Protein AF-A0A1R1S611-F1 (afdb_monomer)

Secondary structure (DSSP, 8-state):
--HHHHHHHHHHHHHHHHHHHHHHHHHHHHHHHHHHHHHHHHHHHHHHHHHHHHHHHHHSS-TT-HHHHHHHHHHH----EEE-SSSS--EEEEHHHHTTPPP-PPPSSPPPP---PPPP-PPTT--HHHHHHHHHHHHHHHHHHHHHHHHHHHTTEEEEEEE-TTS-EEEEEEEETTS-S--GGGSS-PPP--

Solvent-accessible surface area (backbone atoms only — not comparable to full-atom values): 11352 Å² total; per-residue (Å²): 135,63,70,66,60,56,53,51,51,52,50,51,51,50,53,51,50,53,51,50,52,51,52,50,51,52,52,52,50,52,52,47,53,53,50,51,51,59,49,50,55,50,52,46,51,51,49,52,47,49,51,52,25,51,46,33,55,45,28,44,43,75,78,82,47,54,66,59,44,42,50,50,22,67,76,65,70,47,85,46,74,42,55,43,88,71,79,92,46,53,75,77,38,41,29,37,58,76,68,77,40,82,69,73,83,80,72,94,67,79,86,80,87,73,71,46,74,68,69,82,50,76,71,85,88,59,54,69,71,55,48,50,53,51,51,54,50,51,54,52,48,42,56,46,33,26,54,33,27,32,44,34,44,77,69,46,26,42,56,44,73,49,61,51,96,38,45,47,61,38,70,42,77,44,63,52,74,89,60,89,87,68,75,54,83,79,46,96,51,65,77,73,89,127

Radius of gyration: 28.29 Å; Cα contacts (8 Å, |Δi|>4): 176; chains: 1; bounding box: 56×44×98 Å

Structure (mmCIF, N/CA/C/O backbone):
data_AF-A0A1R1S611-F1
#
_entry.id   AF-A0A1R1S611-F1
#
loop_
_atom_site.group_PDB
_atom_site.id
_atom_site.type_symbol
_atom_site.label_atom_id
_atom_site.label_alt_id
_atom_site.label_comp_id
_atom_site.label_asym_id
_atom_site.label_entity_id
_atom_site.label_seq_id
_atom_site.pdbx_PDB_ins_code
_atom_site.Cartn_x
_atom_site.Cartn_y
_atom_site.Cartn_z
_atom_site.occupancy
_atom_site.B_iso_or_equiv
_atom_site.auth_seq_id
_atom_site.auth_comp_id
_atom_site.auth_asym_id
_atom_site.auth_atom_id
_atom_site.pdbx_PDB_model_num
ATOM 1 N N . MET A 1 1 ? -6.689 17.322 72.061 1.00 59.59 1 MET A N 1
ATOM 2 C CA . MET A 1 1 ? -7.495 17.029 70.852 1.00 59.59 1 MET A CA 1
ATOM 3 C C . MET A 1 1 ? -8.161 15.673 71.013 1.00 59.59 1 MET A C 1
ATOM 5 O O . MET A 1 1 ? -7.472 14.712 71.330 1.00 59.59 1 MET A O 1
ATOM 9 N N . SER A 1 2 ? -9.488 15.614 70.889 1.00 78.62 2 SER A N 1
ATOM 10 C CA . SER A 1 2 ? -10.290 14.432 71.223 1.00 78.62 2 SER A CA 1
ATOM 11 C C . SER A 1 2 ? -10.061 13.278 70.235 1.00 78.62 2 SER A C 1
ATOM 13 O O . SER A 1 2 ? -9.942 13.485 69.030 1.00 78.62 2 SER A O 1
ATOM 15 N N . PHE A 1 3 ? -10.017 12.045 70.747 1.00 83.38 3 PHE A N 1
ATOM 16 C CA . PHE A 1 3 ? -9.865 10.796 69.979 1.00 83.38 3 PHE A CA 1
ATOM 17 C C . PHE A 1 3 ? -10.805 10.712 68.761 1.00 83.38 3 PHE A C 1
ATOM 19 O O . PHE A 1 3 ? -10.411 10.257 67.690 1.00 83.38 3 PHE A O 1
ATOM 26 N N . ARG A 1 4 ? -12.023 11.251 68.903 1.00 88.88 4 ARG A N 1
ATOM 27 C CA . ARG A 1 4 ? -13.052 11.303 67.856 1.00 88.88 4 ARG A CA 1
ATOM 28 C C . ARG A 1 4 ? -12.604 12.077 66.609 1.00 88.88 4 ARG A C 1
ATOM 30 O O . ARG A 1 4 ? -12.828 11.605 65.502 1.00 88.88 4 ARG A O 1
ATOM 37 N N . LEU A 1 5 ? -11.927 13.218 66.774 1.00 89.25 5 LEU A N 1
ATOM 38 C CA . LEU A 1 5 ? -11.410 14.017 65.651 1.00 89.25 5 LEU A CA 1
ATOM 39 C C . LEU A 1 5 ? -10.313 13.275 64.877 1.00 89.25 5 LEU A C 1
ATOM 41 O O . LEU A 1 5 ? -10.289 13.320 63.651 1.00 89.25 5 LEU A O 1
ATOM 45 N N . ARG A 1 6 ? -9.435 12.550 65.582 1.00 89.06 6 ARG A N 1
ATOM 46 C CA . ARG A 1 6 ? -8.388 11.730 64.950 1.00 89.06 6 ARG A CA 1
ATOM 47 C C . ARG A 1 6 ? -8.984 10.563 64.167 1.00 89.06 6 ARG A C 1
ATOM 49 O O . ARG A 1 6 ? -8.563 10.317 63.043 1.00 89.06 6 ARG A O 1
ATOM 56 N N . ALA A 1 7 ? -9.979 9.886 64.740 1.00 89.94 7 ALA A N 1
ATOM 57 C CA . ALA A 1 7 ? -10.679 8.796 64.067 1.00 89.94 7 ALA A CA 1
ATOM 58 C C . ALA A 1 7 ? -11.383 9.280 62.788 1.00 89.94 7 ALA A C 1
ATOM 60 O O . ALA A 1 7 ? -11.205 8.680 61.732 1.00 89.94 7 ALA A O 1
ATOM 61 N N . LEU A 1 8 ? -12.108 10.404 62.854 1.00 92.38 8 LEU A N 1
ATOM 62 C CA . LEU A 1 8 ? -12.777 10.985 61.685 1.00 92.38 8 LEU A CA 1
ATOM 63 C C . LEU A 1 8 ? -11.789 11.383 60.582 1.00 92.38 8 LEU A C 1
ATOM 65 O O . LEU A 1 8 ? -12.037 11.092 59.415 1.00 92.38 8 LEU A O 1
ATOM 69 N N . ALA A 1 9 ? -10.658 11.996 60.943 1.00 91.88 9 ALA A N 1
ATOM 70 C CA . ALA A 1 9 ? -9.629 12.380 59.979 1.00 91.88 9 ALA A CA 1
ATOM 71 C C . ALA A 1 9 ? -9.018 11.164 59.260 1.00 91.88 9 ALA A C 1
ATOM 73 O O . ALA A 1 9 ? -8.851 11.193 58.043 1.00 91.88 9 ALA A O 1
ATOM 74 N N . LEU A 1 10 ? -8.732 10.082 59.993 1.00 95.00 10 LEU A N 1
ATOM 75 C CA . LEU A 1 10 ? -8.198 8.847 59.413 1.00 95.00 10 LEU A CA 1
ATOM 76 C C . LEU A 1 10 ? -9.197 8.174 58.466 1.00 95.00 10 LEU A C 1
ATOM 78 O O . LEU A 1 10 ? -8.806 7.726 57.391 1.00 95.00 10 LEU A O 1
ATOM 82 N N . VAL A 1 11 ? -10.483 8.142 58.829 1.00 95.38 11 VAL A N 1
ATOM 83 C CA . VAL A 1 11 ? -11.538 7.587 57.966 1.00 95.38 11 VAL A CA 1
ATOM 84 C C . VAL A 1 11 ? -11.687 8.416 56.690 1.00 95.38 11 VAL A C 1
ATOM 86 O O . VAL A 1 11 ? -11.704 7.848 55.603 1.00 95.38 11 VAL A O 1
ATOM 89 N N . MET A 1 12 ? -11.724 9.747 56.799 1.00 95.44 12 MET A N 1
ATOM 90 C CA . MET A 1 12 ? -11.737 10.651 55.640 1.00 95.44 12 MET A CA 1
ATOM 91 C C . MET A 1 12 ? -10.554 10.383 54.706 1.00 95.44 12 MET A C 1
ATOM 93 O O . MET A 1 12 ? -10.736 10.223 53.500 1.00 95.44 12 MET A O 1
ATOM 97 N N . LEU A 1 13 ? -9.345 10.289 55.265 1.00 96.06 13 LEU A N 1
ATOM 98 C CA . LEU A 1 13 ? -8.131 10.049 54.491 1.00 96.06 13 LEU A CA 1
ATOM 99 C C . LEU A 1 13 ? -8.178 8.696 53.769 1.00 96.06 13 LEU A C 1
ATOM 101 O O . LEU A 1 13 ? -7.821 8.614 52.596 1.00 96.06 13 LEU A O 1
ATOM 105 N N . LEU A 1 14 ? -8.681 7.655 54.438 1.00 96.31 14 LEU A N 1
ATOM 106 C CA . LEU A 1 14 ? -8.861 6.332 53.846 1.00 96.31 14 LEU A CA 1
ATOM 107 C C . LEU A 1 14 ? -9.890 6.347 52.707 1.00 96.31 14 LEU A C 1
ATOM 109 O O . LEU A 1 14 ? -9.631 5.772 51.652 1.00 96.31 14 LEU A O 1
ATOM 113 N N . VAL A 1 15 ? -11.021 7.037 52.880 1.00 97.06 15 VAL A N 1
ATOM 114 C CA . VAL A 1 15 ? -12.059 7.167 51.841 1.00 97.06 15 VAL A CA 1
ATOM 115 C C . VAL A 1 15 ? -11.524 7.912 50.616 1.00 97.06 15 VAL A C 1
ATOM 117 O O . VAL A 1 15 ? -11.720 7.459 49.486 1.00 97.06 15 VAL A O 1
ATOM 120 N N . VAL A 1 16 ? -10.805 9.020 50.815 1.00 95.75 16 VAL A N 1
ATOM 121 C CA . VAL A 1 16 ? -10.198 9.786 49.715 1.00 95.75 16 VAL A CA 1
ATOM 122 C C . VAL A 1 16 ? -9.142 8.952 48.990 1.00 95.75 16 VAL A C 1
ATOM 124 O O . VAL A 1 16 ? -9.156 8.894 47.761 1.00 95.75 16 VAL A O 1
ATOM 127 N N . ALA A 1 17 ? -8.271 8.252 49.725 1.00 93.88 17 ALA A N 1
ATOM 128 C CA . ALA A 1 17 ? -7.252 7.383 49.138 1.00 93.88 17 ALA A CA 1
ATOM 129 C C . ALA A 1 17 ? -7.873 6.237 48.322 1.00 93.88 17 ALA A C 1
ATOM 131 O O . ALA A 1 17 ? -7.453 5.990 47.191 1.00 93.88 17 ALA A O 1
ATOM 132 N N . ALA A 1 18 ? -8.913 5.582 48.850 1.00 93.50 18 ALA A N 1
ATOM 133 C CA . ALA A 1 18 ? -9.632 4.519 48.148 1.00 93.50 18 ALA A CA 1
ATOM 134 C C . ALA A 1 18 ? -10.322 5.030 46.867 1.00 93.50 18 ALA A C 1
ATOM 136 O O . ALA A 1 18 ? -10.255 4.388 45.813 1.00 93.50 18 ALA A O 1
ATOM 137 N N . THR A 1 19 ? -10.934 6.215 46.927 1.00 93.62 19 THR A N 1
ATOM 138 C CA . THR A 1 19 ? -11.600 6.839 45.772 1.00 93.62 19 THR A CA 1
ATOM 139 C C . THR A 1 19 ? -10.586 7.237 44.698 1.00 93.62 19 THR A C 1
ATOM 141 O O . THR A 1 19 ? -10.783 6.936 43.521 1.00 93.62 19 THR A O 1
ATOM 144 N N . ALA A 1 20 ? -9.461 7.843 45.092 1.00 94.50 20 ALA A N 1
ATOM 145 C CA . ALA A 1 20 ? -8.386 8.218 44.176 1.00 94.50 20 ALA A CA 1
ATOM 146 C C . ALA A 1 20 ? -7.757 6.992 43.496 1.00 94.50 20 ALA A C 1
ATOM 148 O O . ALA A 1 20 ? -7.536 7.005 42.284 1.00 94.50 20 ALA A O 1
ATOM 149 N N . ALA A 1 21 ? -7.532 5.909 44.249 1.00 93.06 21 ALA A N 1
ATOM 150 C CA . ALA A 1 21 ? -7.029 4.652 43.703 1.00 93.06 21 ALA A CA 1
ATOM 151 C C . ALA A 1 21 ? -7.983 4.064 42.648 1.00 93.06 21 ALA A C 1
ATOM 153 O O . ALA A 1 21 ? -7.544 3.665 41.569 1.00 93.06 21 ALA A O 1
ATOM 154 N N . THR A 1 22 ? -9.290 4.072 42.924 1.00 92.50 22 THR A N 1
ATOM 155 C CA . THR A 1 22 ? -10.317 3.567 41.998 1.00 92.50 22 THR A CA 1
ATOM 156 C C . THR A 1 22 ? -10.418 4.426 40.736 1.00 92.50 22 THR A C 1
ATOM 158 O O . THR A 1 22 ? -10.451 3.897 39.621 1.00 92.50 22 THR A O 1
ATOM 161 N N . ALA A 1 23 ? -10.404 5.754 40.888 1.00 92.19 23 ALA A N 1
ATOM 162 C CA . ALA A 1 23 ? -10.420 6.685 39.763 1.00 92.19 23 ALA A CA 1
ATOM 163 C C . ALA A 1 23 ? -9.191 6.498 38.857 1.00 92.19 23 ALA A C 1
ATOM 165 O O . ALA A 1 23 ? -9.328 6.397 37.637 1.00 92.19 23 ALA A O 1
ATOM 166 N N . TRP A 1 24 ? -7.996 6.373 39.446 1.00 94.06 24 TRP A N 1
ATOM 167 C CA . TRP A 1 24 ? -6.762 6.136 38.696 1.00 94.06 24 TRP A CA 1
ATOM 168 C C . TRP A 1 24 ? -6.778 4.793 37.961 1.00 94.06 24 TRP A C 1
ATOM 170 O O . TRP A 1 24 ? -6.390 4.727 36.793 1.00 94.06 24 TRP A O 1
ATOM 180 N N . LEU A 1 25 ? -7.262 3.728 38.610 1.00 92.44 25 LEU A N 1
ATOM 181 C CA . LEU A 1 25 ? -7.370 2.409 37.990 1.00 92.44 25 LEU A CA 1
ATOM 182 C C . LEU A 1 25 ? -8.313 2.436 36.779 1.00 92.44 25 LEU A C 1
ATOM 184 O O . LEU A 1 25 ? -7.950 1.938 35.714 1.00 92.44 25 LEU A O 1
ATOM 188 N N . THR A 1 26 ? -9.474 3.075 36.926 1.00 91.69 26 THR A N 1
ATOM 189 C CA . THR A 1 26 ? -10.474 3.216 35.856 1.00 91.69 26 THR A CA 1
ATOM 190 C C . THR A 1 26 ? -9.902 4.001 34.674 1.00 91.69 26 THR A C 1
ATOM 192 O O . THR A 1 26 ? -9.980 3.553 33.530 1.00 91.69 26 THR A O 1
ATOM 195 N N . LEU A 1 27 ? -9.240 5.134 34.938 1.00 88.25 27 LEU A N 1
ATOM 196 C CA . LEU A 1 27 ? -8.612 5.950 33.896 1.00 88.25 27 LEU A CA 1
ATOM 197 C C . LEU A 1 27 ? -7.480 5.200 33.178 1.00 88.25 27 LEU A C 1
ATOM 199 O O . LEU A 1 27 ? -7.339 5.298 31.956 1.00 88.25 27 LEU A O 1
ATOM 203 N N . ARG A 1 28 ? -6.685 4.421 33.922 1.00 86.19 28 ARG A N 1
ATOM 204 C CA . ARG A 1 28 ? -5.607 3.595 33.367 1.00 86.19 28 ARG A CA 1
ATOM 205 C C . ARG A 1 28 ? -6.153 2.481 32.477 1.00 86.19 28 ARG A C 1
ATOM 207 O O . ARG A 1 28 ? -5.571 2.220 31.427 1.00 86.19 28 ARG A O 1
ATOM 214 N N . GLN A 1 29 ? -7.244 1.833 32.879 1.00 82.00 29 GLN A N 1
ATOM 215 C CA . GLN A 1 29 ? -7.909 0.801 32.081 1.00 82.00 29 GLN A CA 1
ATOM 216 C C . GLN A 1 29 ? -8.504 1.385 30.796 1.00 82.00 29 GLN A C 1
ATOM 218 O O . GLN A 1 29 ? -8.191 0.889 29.716 1.00 82.00 29 GLN A O 1
ATOM 223 N N . ALA A 1 30 ? -9.256 2.486 30.893 1.00 76.75 30 ALA A N 1
ATOM 224 C CA . ALA A 1 30 ? -9.828 3.164 29.730 1.00 76.75 30 ALA A CA 1
ATOM 225 C C . ALA A 1 30 ? -8.744 3.625 28.738 1.00 76.75 30 ALA A C 1
ATOM 227 O O . ALA A 1 30 ? -8.853 3.393 27.536 1.00 76.75 30 ALA A O 1
ATOM 228 N N . SER A 1 31 ? -7.648 4.204 29.244 1.00 72.62 31 SER A N 1
ATOM 229 C CA . SER A 1 31 ? -6.505 4.612 28.413 1.00 72.62 31 SER A CA 1
ATOM 230 C C . SER A 1 31 ? -5.834 3.428 27.710 1.00 72.62 31 SER A C 1
ATOM 232 O O . SER A 1 31 ? -5.426 3.551 26.557 1.00 72.62 31 SER A O 1
ATOM 234 N N . ARG A 1 32 ? -5.705 2.274 28.379 1.00 63.62 32 ARG A N 1
ATOM 235 C CA . ARG A 1 32 ? -5.138 1.063 27.764 1.00 63.62 32 ARG A CA 1
ATOM 236 C C . ARG A 1 32 ? -6.011 0.550 26.630 1.00 63.62 32 ARG A C 1
ATOM 238 O O . ARG A 1 32 ? -5.491 0.361 25.541 1.00 63.62 32 ARG A O 1
ATOM 245 N N . GLN A 1 33 ? -7.316 0.427 26.858 1.00 62.19 33 GLN A N 1
ATOM 246 C CA . GLN A 1 33 ? -8.259 -0.007 25.827 1.00 62.19 33 GLN A CA 1
ATOM 247 C C . GLN A 1 33 ? -8.253 0.939 24.621 1.00 62.19 33 GLN A C 1
ATOM 249 O O . GLN A 1 33 ? -8.194 0.486 23.484 1.00 62.19 33 GLN A O 1
ATOM 254 N N . ALA A 1 34 ? -8.233 2.256 24.852 1.00 60.16 34 ALA A N 1
ATOM 255 C CA . ALA A 1 34 ? -8.136 3.235 23.770 1.00 60.16 34 ALA A CA 1
ATOM 256 C C . ALA A 1 34 ? -6.832 3.089 22.961 1.00 60.16 34 ALA A C 1
ATOM 258 O O . ALA A 1 34 ? -6.853 3.135 21.731 1.00 60.16 34 ALA A O 1
ATOM 259 N N . ASN A 1 35 ? -5.701 2.880 23.641 1.00 62.81 35 ASN A N 1
ATOM 260 C CA . ASN A 1 35 ? -4.408 2.681 22.989 1.00 62.81 35 ASN A CA 1
ATOM 261 C C . ASN A 1 35 ? -4.331 1.357 22.219 1.00 62.81 35 ASN A C 1
ATOM 263 O O . ASN A 1 35 ? -3.758 1.326 21.133 1.00 62.81 35 ASN A O 1
ATOM 267 N N . GLU A 1 36 ? -4.902 0.284 22.763 1.00 58.28 36 GLU A N 1
ATOM 268 C CA . GLU A 1 36 ? -4.975 -1.028 22.114 1.00 58.28 36 GLU A CA 1
ATOM 269 C C . GLU A 1 36 ? -5.806 -0.955 20.828 1.00 58.28 36 GLU A C 1
ATOM 271 O O . GLU A 1 36 ? -5.325 -1.381 19.777 1.00 58.28 36 GLU A O 1
ATOM 276 N N . THR A 1 37 ? -6.979 -0.313 20.865 1.00 62.44 37 THR A N 1
ATOM 277 C CA . THR A 1 37 ? -7.804 -0.068 19.669 1.00 62.44 37 THR A CA 1
ATOM 278 C C . THR A 1 37 ? -7.047 0.759 18.628 1.00 62.44 37 THR A C 1
ATOM 280 O O . THR A 1 37 ? -6.963 0.375 17.465 1.00 62.44 37 THR A O 1
ATOM 283 N N . ALA A 1 38 ? -6.398 1.852 19.044 1.00 70.38 38 ALA A N 1
ATOM 284 C CA . ALA A 1 38 ? -5.638 2.703 18.128 1.00 70.38 38 ALA A CA 1
ATOM 285 C C . ALA A 1 38 ? -4.399 2.009 17.526 1.00 70.38 38 ALA A C 1
ATOM 287 O O . ALA A 1 38 ? -3.938 2.394 16.447 1.00 70.38 38 ALA A O 1
ATOM 288 N N . ALA A 1 39 ? -3.814 1.035 18.228 1.00 66.69 39 ALA A N 1
ATOM 289 C CA . ALA A 1 39 ? -2.717 0.221 17.717 1.00 66.69 39 ALA A CA 1
ATOM 290 C C . ALA A 1 39 ? -3.217 -0.834 16.717 1.00 66.69 39 ALA A C 1
ATOM 292 O O . ALA A 1 39 ? -2.584 -1.013 15.675 1.00 66.69 39 ALA A O 1
ATOM 293 N N . ALA A 1 40 ? -4.355 -1.476 16.999 1.00 68.44 40 ALA A N 1
ATOM 294 C CA . ALA A 1 40 ? -5.000 -2.427 16.096 1.00 68.44 40 ALA A CA 1
ATOM 295 C C . ALA A 1 40 ? -5.400 -1.762 14.768 1.00 68.44 40 ALA A C 1
ATOM 297 O O . ALA A 1 40 ? -5.008 -2.240 13.705 1.00 68.44 40 ALA A O 1
ATOM 298 N N . ASP A 1 41 ? -6.037 -0.588 14.826 1.00 82.75 41 ASP A N 1
ATOM 299 C CA . ASP A 1 41 ? -6.422 0.173 13.630 1.00 82.75 41 ASP A CA 1
ATOM 300 C C . ASP A 1 41 ? -5.213 0.496 12.736 1.00 82.75 41 ASP A C 1
ATOM 302 O O . ASP A 1 41 ? -5.271 0.379 11.509 1.00 82.75 41 ASP A O 1
ATOM 306 N N . ARG A 1 42 ? -4.076 0.870 13.342 1.00 84.25 42 ARG A N 1
ATOM 307 C CA . ARG A 1 42 ? -2.826 1.127 12.607 1.00 84.25 42 ARG A CA 1
ATOM 308 C C . ARG A 1 42 ? -2.247 -0.138 11.983 1.00 84.25 42 ARG A C 1
ATOM 310 O O . ARG A 1 42 ? -1.727 -0.072 10.869 1.00 84.25 42 ARG A O 1
ATOM 317 N N . ALA A 1 43 ? -2.302 -1.266 12.688 1.00 87.50 43 ALA A N 1
ATOM 318 C CA . ALA A 1 43 ? -1.827 -2.541 12.164 1.00 87.50 43 ALA A CA 1
ATOM 319 C C . ALA A 1 43 ? -2.626 -2.956 10.919 1.00 87.50 43 ALA A C 1
ATOM 321 O O . ALA A 1 43 ? -2.029 -3.346 9.913 1.00 87.50 43 ALA A O 1
ATOM 322 N N . ASP A 1 44 ? -3.945 -2.773 10.942 1.00 90.69 44 ASP A N 1
ATOM 323 C CA . ASP A 1 44 ? -4.817 -3.056 9.803 1.00 90.69 44 ASP A CA 1
ATOM 324 C C . ASP A 1 44 ? -4.555 -2.122 8.618 1.00 90.69 44 ASP A C 1
ATOM 326 O O . ASP A 1 44 ? -4.437 -2.589 7.485 1.00 90.69 44 ASP A O 1
ATOM 330 N N . ILE A 1 45 ? -4.369 -0.818 8.853 1.00 89.81 45 ILE A N 1
ATOM 331 C CA . ILE A 1 45 ? -4.006 0.132 7.786 1.00 89.81 45 ILE A CA 1
ATOM 332 C C . ILE A 1 45 ? -2.669 -0.260 7.136 1.00 89.81 45 ILE A C 1
ATOM 334 O O . ILE A 1 45 ? -2.547 -0.269 5.906 1.00 89.81 45 ILE A O 1
ATOM 338 N N . ASN A 1 46 ? -1.666 -0.624 7.939 1.00 91.25 46 ASN A N 1
ATOM 339 C CA . ASN A 1 46 ? -0.368 -1.077 7.436 1.00 91.25 46 ASN A CA 1
ATOM 340 C C . ASN A 1 46 ? -0.493 -2.375 6.632 1.00 91.25 46 ASN A C 1
ATOM 342 O O . ASN A 1 46 ? 0.142 -2.516 5.586 1.00 91.25 46 ASN A O 1
ATOM 346 N N . ARG A 1 47 ? -1.345 -3.303 7.076 1.00 93.19 47 ARG A N 1
ATOM 347 C CA . ARG A 1 47 ? -1.641 -4.538 6.345 1.00 93.19 47 ARG A CA 1
ATOM 348 C C . ARG A 1 47 ? -2.301 -4.244 5.000 1.00 93.19 47 ARG A C 1
ATOM 350 O O . ARG A 1 47 ? -1.816 -4.716 3.977 1.00 93.19 47 ARG A O 1
ATOM 357 N N . VAL A 1 48 ? -3.362 -3.436 4.982 1.00 93.81 48 VAL A N 1
ATOM 358 C CA . VAL A 1 48 ? -4.089 -3.068 3.756 1.00 93.81 48 VAL A CA 1
ATOM 359 C C . VAL A 1 48 ? -3.155 -2.388 2.759 1.00 93.81 48 VAL A C 1
ATOM 361 O O . VAL A 1 48 ? -3.091 -2.778 1.597 1.00 93.81 48 VAL A O 1
ATOM 364 N N . THR A 1 49 ? -2.391 -1.392 3.202 1.00 93.94 49 THR A N 1
ATOM 365 C CA . THR A 1 49 ? -1.476 -0.657 2.316 1.00 93.94 49 THR A CA 1
ATOM 366 C C . THR A 1 49 ? -0.299 -1.500 1.844 1.00 93.94 49 THR A C 1
ATOM 368 O O . THR A 1 49 ? 0.102 -1.378 0.686 1.00 93.94 49 THR A O 1
ATOM 371 N N . GLY A 1 50 ? 0.216 -2.395 2.691 1.00 94.38 50 GLY A N 1
ATOM 372 C CA . GLY A 1 50 ? 1.224 -3.383 2.320 1.00 94.38 50 GLY A CA 1
ATOM 373 C C . GLY A 1 50 ? 0.729 -4.323 1.222 1.00 94.38 50 GLY A C 1
ATOM 374 O O . GLY A 1 50 ? 1.387 -4.457 0.190 1.00 94.38 50 GLY A O 1
ATOM 375 N N . GLU A 1 51 ? -0.455 -4.910 1.392 1.00 95.56 51 GLU A N 1
ATOM 376 C CA . GLU A 1 51 ? -1.055 -5.827 0.415 1.00 95.56 51 GLU A CA 1
ATOM 377 C C . GLU A 1 51 ? -1.407 -5.128 -0.902 1.00 95.56 51 GLU A C 1
ATOM 379 O O . GLU A 1 51 ? -1.103 -5.640 -1.979 1.00 95.56 51 GLU A O 1
ATOM 384 N N . LEU A 1 52 ? -1.958 -3.911 -0.849 1.00 95.44 52 LEU A N 1
ATOM 385 C CA . LEU A 1 52 ? -2.238 -3.123 -2.053 1.00 95.44 52 LEU A CA 1
ATOM 386 C C . LEU A 1 52 ? -0.955 -2.711 -2.787 1.00 95.44 52 LEU A C 1
ATOM 388 O O . LEU A 1 52 ? -0.907 -2.749 -4.018 1.00 95.44 52 LEU A O 1
ATOM 392 N N . ARG A 1 53 ? 0.115 -2.371 -2.059 1.00 94.56 53 ARG A N 1
ATOM 393 C CA . ARG A 1 53 ? 1.431 -2.101 -2.654 1.00 94.56 53 ARG A CA 1
ATOM 394 C C . ARG A 1 53 ? 1.976 -3.342 -3.360 1.00 94.56 53 ARG A C 1
ATOM 396 O O . ARG A 1 53 ? 2.472 -3.239 -4.480 1.00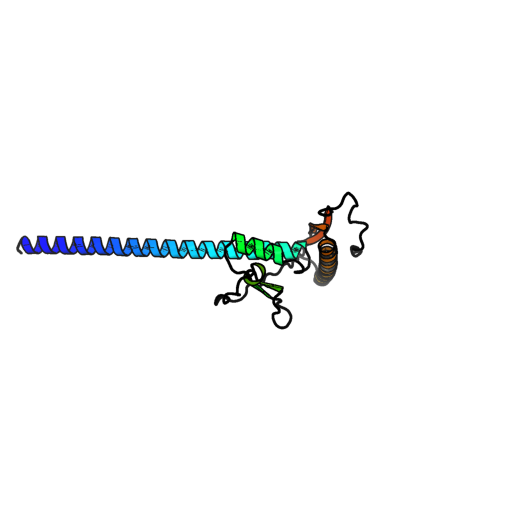 94.56 53 ARG A O 1
ATOM 403 N N . GLN A 1 54 ? 1.857 -4.510 -2.734 1.00 93.12 54 GLN A N 1
ATOM 404 C CA . GLN A 1 54 ? 2.261 -5.786 -3.325 1.00 93.12 54 GLN A CA 1
ATOM 405 C C . GLN A 1 54 ? 1.405 -6.162 -4.543 1.00 93.12 54 GLN A C 1
ATOM 407 O O . GLN A 1 54 ? 1.940 -6.641 -5.543 1.00 93.12 54 GLN A O 1
ATOM 412 N N . TYR A 1 55 ? 0.098 -5.894 -4.499 1.00 94.62 55 TYR A N 1
ATOM 413 C CA . TYR A 1 55 ? -0.794 -6.056 -5.644 1.00 94.62 55 TYR A CA 1
ATOM 414 C C . TYR A 1 55 ? -0.312 -5.218 -6.830 1.00 94.62 55 TYR A C 1
ATOM 416 O O . TYR A 1 55 ? -0.069 -5.774 -7.902 1.00 94.62 55 TYR A O 1
ATOM 424 N N . GLY A 1 56 ? -0.104 -3.913 -6.621 1.00 93.00 56 GLY A N 1
ATOM 425 C CA . GLY A 1 56 ? 0.364 -2.998 -7.662 1.00 93.00 56 GLY A CA 1
ATOM 426 C C . GLY A 1 56 ? 1.730 -3.396 -8.224 1.00 93.00 56 GLY A C 1
ATOM 427 O O . GLY A 1 56 ? 1.927 -3.357 -9.437 1.00 93.00 56 GLY A O 1
ATOM 428 N N . LEU A 1 57 ? 2.643 -3.866 -7.365 1.00 92.06 57 LEU A N 1
ATOM 429 C CA . LEU A 1 57 ? 3.938 -4.399 -7.790 1.00 92.06 57 LEU A CA 1
ATOM 430 C C . LEU A 1 57 ? 3.785 -5.601 -8.722 1.00 92.06 57 LEU A C 1
ATOM 432 O O . LEU A 1 57 ? 4.425 -5.602 -9.766 1.00 92.06 57 LEU A O 1
ATOM 436 N N . ARG A 1 58 ? 2.954 -6.595 -8.377 1.00 92.38 58 ARG A N 1
ATOM 437 C CA . ARG A 1 58 ? 2.776 -7.831 -9.166 1.00 92.38 58 ARG A CA 1
ATOM 438 C C . ARG A 1 58 ? 1.980 -7.635 -10.453 1.00 92.38 58 ARG A C 1
ATOM 440 O O . ARG A 1 58 ? 2.279 -8.285 -11.448 1.00 92.38 58 ARG A O 1
ATOM 447 N N . HIS A 1 59 ? 0.977 -6.762 -10.430 1.00 93.62 59 HIS A N 1
ATOM 448 C CA . HIS A 1 59 ? 0.063 -6.587 -11.558 1.00 93.62 59 HIS A CA 1
ATOM 449 C C . HIS A 1 59 ? 0.521 -5.492 -12.518 1.00 93.62 59 HIS A C 1
ATOM 451 O O . HIS A 1 59 ? 0.140 -5.515 -13.681 1.00 93.62 59 HIS A O 1
ATOM 457 N N . GLY A 1 60 ? 1.319 -4.518 -12.067 1.00 91.19 60 GLY A N 1
ATOM 458 C CA . GLY A 1 60 ? 1.712 -3.360 -12.881 1.00 91.19 60 GLY A CA 1
ATOM 459 C C . GLY A 1 60 ? 0.553 -2.411 -13.226 1.00 91.19 60 GLY A C 1
ATOM 460 O O . GLY A 1 60 ? 0.759 -1.415 -13.916 1.00 91.19 60 GLY A O 1
ATOM 461 N N . THR A 1 61 ? -0.656 -2.706 -12.746 1.00 90.50 61 THR A N 1
ATOM 462 C CA . THR A 1 61 ? -1.897 -1.947 -12.925 1.00 90.50 61 THR A CA 1
ATOM 463 C C . THR A 1 61 ? -2.803 -2.149 -11.705 1.00 90.50 61 THR A C 1
ATOM 465 O O . THR A 1 61 ? -2.600 -3.072 -10.915 1.00 90.50 61 THR A O 1
ATOM 468 N N . TRP A 1 62 ? -3.812 -1.293 -11.558 1.00 92.12 62 TRP A N 1
ATOM 469 C CA . TRP A 1 62 ? -4.888 -1.448 -10.572 1.00 92.12 62 TRP A CA 1
ATOM 470 C C . TRP A 1 62 ? -6.112 -2.183 -11.138 1.00 92.12 62 TRP A C 1
ATOM 472 O O . TRP A 1 62 ? -7.086 -2.407 -10.418 1.00 92.12 62 TRP A O 1
ATOM 482 N N . ASP A 1 63 ? -6.067 -2.581 -12.414 1.00 89.75 63 ASP A N 1
ATOM 483 C CA . ASP A 1 63 ? -7.111 -3.394 -13.039 1.00 89.75 63 ASP A CA 1
ATOM 484 C C . ASP A 1 63 ? -7.318 -4.680 -12.230 1.00 89.75 63 ASP A C 1
ATOM 486 O O . ASP A 1 63 ? -6.354 -5.333 -11.828 1.00 89.75 63 ASP A O 1
ATOM 490 N N . GLY A 1 64 ? -8.575 -5.043 -11.972 1.00 90.62 64 GLY A N 1
ATOM 491 C CA . GLY A 1 64 ? -8.904 -6.272 -11.248 1.00 90.62 64 GLY A CA 1
ATOM 492 C C . GLY A 1 64 ? -8.639 -6.240 -9.739 1.00 90.62 64 GLY A C 1
ATOM 493 O O . GLY A 1 64 ? -8.745 -7.284 -9.114 1.00 90.62 64 GLY A O 1
ATOM 494 N N . VAL A 1 65 ? -8.350 -5.084 -9.123 1.00 94.88 65 VAL A N 1
ATOM 495 C CA . VAL A 1 65 ? -8.062 -4.988 -7.672 1.00 94.88 65 VAL A CA 1
ATOM 496 C C . VAL A 1 65 ? -9.277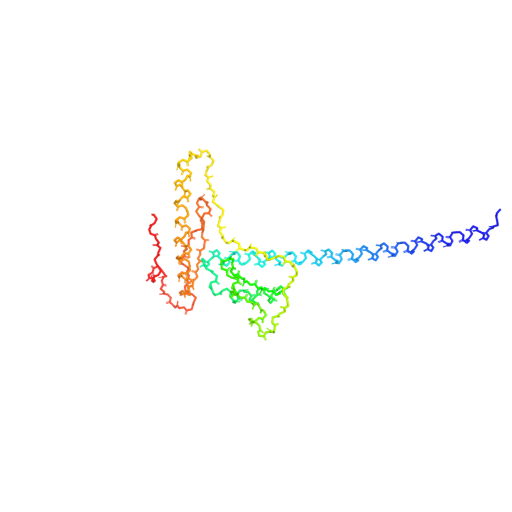 -5.286 -6.772 1.00 94.88 65 VAL A C 1
ATOM 498 O O . VAL A 1 65 ? -9.134 -5.547 -5.578 1.00 94.88 65 VAL A O 1
ATOM 501 N N . ALA A 1 66 ? -10.492 -5.274 -7.327 1.00 94.94 66 ALA A N 1
ATOM 502 C CA . ALA A 1 66 ? -11.744 -5.416 -6.582 1.00 94.94 66 ALA A CA 1
ATOM 503 C C . ALA A 1 66 ? -11.844 -6.677 -5.688 1.00 94.94 66 ALA A C 1
ATOM 505 O O . ALA A 1 66 ? -12.252 -6.536 -4.532 1.00 94.94 66 ALA A O 1
ATOM 506 N N . PRO A 1 67 ? -11.461 -7.894 -6.128 1.00 94.19 67 PRO A N 1
ATOM 507 C CA . PRO A 1 67 ? -11.473 -9.076 -5.268 1.00 94.19 67 PRO A CA 1
ATOM 508 C C . PRO A 1 67 ? -10.528 -8.936 -4.070 1.00 94.19 67 PRO A C 1
ATOM 510 O O . PRO A 1 67 ? -10.934 -9.261 -2.958 1.00 94.19 67 PRO A O 1
ATOM 513 N N . ALA A 1 68 ? -9.328 -8.377 -4.273 1.00 95.06 68 ALA A N 1
ATOM 514 C CA . ALA A 1 68 ? -8.368 -8.133 -3.196 1.00 95.06 68 ALA A CA 1
ATOM 515 C C . ALA A 1 68 ? -8.902 -7.101 -2.188 1.00 95.06 68 ALA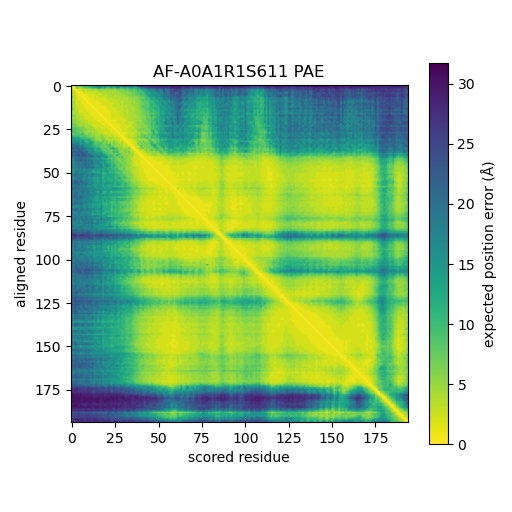 A C 1
ATOM 517 O O . ALA A 1 68 ? -8.800 -7.298 -0.981 1.00 95.06 68 ALA A O 1
ATOM 518 N N . VAL A 1 69 ? -9.548 -6.029 -2.664 1.00 96.38 69 VAL A N 1
ATOM 519 C CA . VAL A 1 69 ? -10.209 -5.037 -1.795 1.00 96.38 69 VAL A CA 1
ATOM 520 C C . VAL A 1 69 ? -11.311 -5.673 -0.955 1.00 96.38 69 VAL A C 1
ATOM 522 O O . VAL A 1 69 ? -11.406 -5.395 0.238 1.00 96.38 69 VAL A O 1
ATOM 525 N N . ARG A 1 70 ? -12.140 -6.533 -1.555 1.00 95.62 70 ARG A N 1
ATOM 526 C CA . ARG A 1 70 ? -13.213 -7.236 -0.840 1.00 95.62 70 ARG A CA 1
ATOM 527 C C . ARG A 1 70 ? -12.655 -8.172 0.231 1.00 95.62 70 ARG A C 1
ATOM 529 O O . ARG A 1 70 ? -13.178 -8.194 1.344 1.00 95.62 70 ARG A O 1
ATOM 536 N N . GLU A 1 71 ? -11.606 -8.924 -0.088 1.00 95.44 71 GLU A N 1
ATOM 537 C CA . GLU A 1 71 ? -10.939 -9.818 0.861 1.00 95.44 71 GLU A CA 1
ATOM 538 C C . GLU A 1 71 ? -10.333 -9.036 2.033 1.00 95.44 71 GLU A C 1
ATOM 540 O O . GLU A 1 71 ? -10.620 -9.341 3.189 1.00 95.44 71 GLU A O 1
ATOM 545 N N . LEU A 1 72 ? -9.589 -7.964 1.747 1.00 95.50 72 LEU A N 1
ATOM 546 C CA . LEU A 1 72 ? -8.997 -7.097 2.767 1.00 95.50 72 LEU A CA 1
ATOM 547 C C . LEU A 1 72 ? -10.055 -6.439 3.660 1.00 95.50 72 LEU A C 1
ATOM 549 O O . LEU A 1 72 ? -9.890 -6.398 4.880 1.00 95.50 72 LEU A O 1
ATOM 553 N N . ALA A 1 73 ? -11.157 -5.964 3.078 1.00 93.81 73 ALA A N 1
ATOM 554 C CA . ALA A 1 73 ? -12.258 -5.367 3.832 1.00 93.81 73 ALA A CA 1
ATOM 555 C C . ALA A 1 73 ? -12.967 -6.397 4.722 1.00 93.81 73 ALA A C 1
ATOM 557 O O . ALA A 1 73 ? -13.365 -6.081 5.840 1.00 93.81 73 ALA A O 1
ATOM 558 N N . THR A 1 74 ? -13.087 -7.644 4.259 1.00 93.94 74 THR A N 1
ATOM 559 C CA . THR A 1 74 ? -13.655 -8.738 5.059 1.00 93.94 74 THR A CA 1
ATOM 560 C C . THR A 1 74 ? -12.720 -9.128 6.205 1.00 93.94 74 THR A C 1
ATOM 562 O O . THR A 1 74 ? -13.181 -9.340 7.321 1.00 93.94 74 THR A O 1
ATOM 565 N N . ALA A 1 75 ? -11.409 -9.180 5.952 1.00 92.56 75 ALA A N 1
ATOM 566 C CA . ALA A 1 75 ? -10.409 -9.581 6.939 1.00 92.56 75 ALA A CA 1
ATOM 567 C C . ALA A 1 75 ? -10.177 -8.534 8.042 1.00 92.56 75 ALA A C 1
ATOM 569 O O . ALA A 1 75 ? -9.900 -8.903 9.177 1.00 92.56 75 ALA A O 1
ATOM 570 N N . THR A 1 76 ? -10.268 -7.245 7.706 1.00 90.56 76 THR A N 1
ATOM 571 C CA . THR A 1 76 ? -10.030 -6.127 8.642 1.00 90.56 76 THR A CA 1
ATOM 572 C C . THR A 1 76 ? -11.315 -5.515 9.198 1.00 90.56 76 THR A C 1
ATOM 574 O O . THR A 1 76 ? -11.281 -4.731 10.138 1.00 90.56 76 THR A O 1
ATOM 577 N N . GLY A 1 77 ? -12.470 -5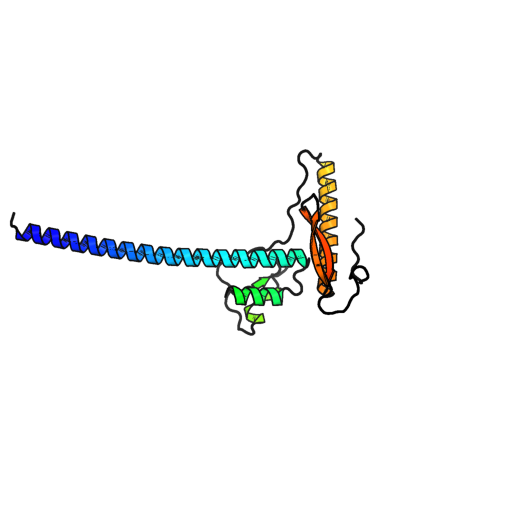.799 8.589 1.00 88.44 77 GLY A N 1
ATOM 578 C CA . GLY A 1 77 ? -13.739 -5.137 8.908 1.00 88.44 77 GLY A CA 1
ATOM 579 C C . GLY A 1 77 ? -13.807 -3.658 8.492 1.00 88.44 77 GLY A C 1
ATOM 580 O O . GLY A 1 77 ? -14.849 -3.016 8.664 1.00 88.44 77 GLY A O 1
ATOM 581 N N . GLN A 1 78 ? -12.732 -3.105 7.920 1.00 87.44 78 GLN A N 1
ATOM 582 C CA . GLN A 1 78 ? -12.663 -1.709 7.507 1.00 87.44 78 GLN A CA 1
ATOM 583 C C . GLN A 1 78 ? -13.284 -1.503 6.125 1.00 87.44 78 GLN A C 1
ATOM 585 O O . GLN A 1 78 ? -13.194 -2.348 5.233 1.00 87.44 78 GLN A O 1
ATOM 590 N N . ARG A 1 79 ? -13.888 -0.328 5.917 1.00 91.25 79 ARG A N 1
ATOM 591 C CA . ARG A 1 79 ? -14.255 0.102 4.567 1.00 91.25 79 ARG A CA 1
ATOM 592 C C . ARG A 1 79 ? -13.007 0.588 3.843 1.00 91.25 79 ARG A C 1
ATOM 594 O O . ARG A 1 79 ? -12.359 1.534 4.280 1.00 91.25 79 ARG A O 1
ATOM 601 N N . ILE A 1 80 ? -12.746 0.010 2.682 1.00 93.06 80 ILE A N 1
ATOM 602 C CA . ILE A 1 80 ? -11.646 0.383 1.800 1.00 93.06 80 ILE A CA 1
ATOM 603 C C . ILE A 1 80 ? -12.233 1.004 0.533 1.00 93.06 80 ILE A C 1
ATOM 605 O O . ILE A 1 80 ? -13.029 0.376 -0.169 1.00 93.06 80 ILE A O 1
ATOM 609 N N . ARG A 1 81 ? -11.830 2.241 0.233 1.00 93.44 81 ARG A N 1
ATOM 610 C CA . ARG A 1 81 ? -12.168 2.944 -1.009 1.00 93.44 81 ARG A CA 1
ATOM 611 C C . ARG A 1 81 ? -10.882 3.368 -1.699 1.00 93.44 81 ARG A C 1
ATOM 613 O O . ARG A 1 81 ? -10.087 4.104 -1.124 1.00 93.44 81 ARG A O 1
ATOM 620 N N . ILE A 1 82 ? -10.701 2.908 -2.930 1.00 93.38 82 ILE A N 1
ATOM 621 C CA . ILE A 1 82 ? -9.553 3.233 -3.771 1.00 93.38 82 ILE A CA 1
ATOM 622 C C . ILE A 1 82 ? -10.004 4.222 -4.835 1.00 93.38 82 ILE A C 1
ATOM 624 O O . ILE A 1 82 ? -10.961 3.980 -5.574 1.00 93.38 82 ILE A O 1
ATOM 628 N N . THR A 1 83 ? -9.279 5.327 -4.928 1.00 92.81 83 THR A N 1
ATOM 629 C CA . THR A 1 83 ? -9.469 6.355 -5.947 1.00 92.81 83 THR A CA 1
ATOM 630 C C . THR A 1 83 ? -8.179 6.557 -6.721 1.00 92.81 83 THR A C 1
ATOM 632 O O . THR A 1 83 ? -7.088 6.440 -6.160 1.00 92.81 83 THR A O 1
ATOM 635 N N . THR A 1 84 ? -8.289 6.894 -8.004 1.00 88.00 84 THR A N 1
ATOM 636 C CA . THR A 1 84 ? -7.122 7.338 -8.773 1.00 88.00 84 THR A CA 1
ATOM 637 C C . THR A 1 84 ? -6.601 8.668 -8.227 1.00 88.00 84 THR A C 1
ATOM 639 O O . THR A 1 84 ? -7.376 9.549 -7.857 1.00 88.00 84 THR A O 1
ATOM 642 N N . THR A 1 85 ? -5.281 8.823 -8.190 1.00 83.00 85 THR A N 1
ATOM 643 C CA . THR A 1 85 ? -4.629 10.110 -7.906 1.00 83.00 85 THR A CA 1
ATOM 644 C C . THR A 1 85 ? -4.609 11.020 -9.131 1.00 83.00 85 THR A C 1
ATOM 646 O O . THR A 1 85 ? -4.445 12.229 -9.005 1.00 83.00 85 THR A O 1
ATOM 649 N N . THR A 1 86 ? -4.753 10.443 -10.326 1.00 70.69 86 THR A N 1
ATOM 650 C CA . THR A 1 86 ? -4.709 11.146 -11.609 1.00 70.69 86 THR A CA 1
ATOM 651 C C . THR A 1 86 ? -6.132 11.477 -12.059 1.00 70.69 86 THR A C 1
ATOM 653 O O . THR A 1 86 ? -6.963 10.578 -12.181 1.00 70.69 86 THR A O 1
ATOM 656 N N . GLY A 1 87 ? -6.419 12.756 -12.322 1.00 65.44 87 GLY A N 1
ATOM 657 C CA . GLY A 1 87 ? -7.742 13.227 -12.751 1.00 65.44 87 GLY A CA 1
ATOM 658 C C . GLY A 1 87 ? -8.679 13.578 -11.589 1.00 65.44 87 GLY A C 1
ATOM 659 O O . GLY A 1 87 ? -8.237 14.033 -10.540 1.00 65.44 87 GLY A O 1
ATOM 660 N N . SER A 1 88 ? -9.986 13.376 -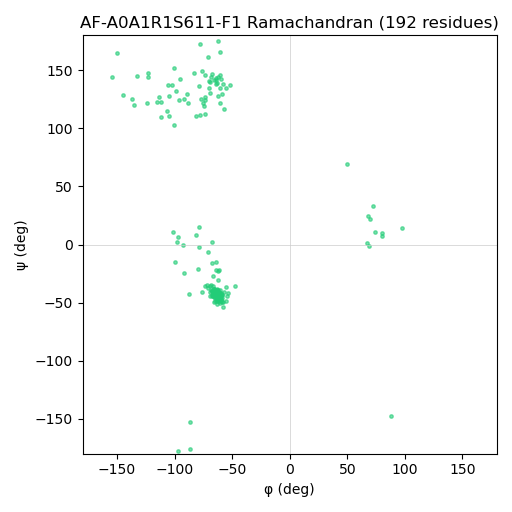11.773 1.00 70.81 88 SER A N 1
ATOM 661 C CA . SER A 1 88 ? -11.050 13.816 -10.852 1.00 70.81 88 SER A CA 1
ATOM 662 C C . SER A 1 88 ? -11.248 12.939 -9.603 1.00 70.81 88 SER A C 1
ATOM 664 O O . SER A 1 88 ? -12.292 13.022 -8.959 1.00 70.81 88 SER A O 1
ATOM 666 N N . GLY A 1 89 ? -10.294 12.063 -9.263 1.00 78.56 89 GLY A N 1
ATOM 667 C CA . GLY A 1 89 ? -10.445 11.138 -8.133 1.00 78.56 89 GLY A CA 1
ATOM 668 C C . GLY A 1 89 ? -11.445 10.006 -8.389 1.00 78.56 89 GLY A C 1
ATOM 669 O O . GLY A 1 89 ? -12.141 9.574 -7.469 1.00 78.56 89 GLY A O 1
ATOM 670 N N . ALA A 1 90 ? -11.547 9.535 -9.638 1.00 87.56 90 ALA A N 1
ATOM 671 C CA . ALA A 1 90 ? -12.449 8.447 -10.011 1.00 87.56 90 ALA A CA 1
ATOM 672 C C . ALA A 1 90 ? -12.267 7.215 -9.103 1.00 87.56 90 ALA A C 1
ATOM 674 O O . ALA A 1 90 ? -11.146 6.823 -8.760 1.00 87.56 90 ALA A O 1
ATOM 675 N N . VAL A 1 91 ? -13.387 6.616 -8.697 1.00 90.75 91 VAL A N 1
ATOM 676 C CA . VAL A 1 91 ? -13.392 5.434 -7.831 1.00 90.75 91 VAL A CA 1
ATOM 677 C C . VAL A 1 91 ? -12.990 4.219 -8.654 1.00 90.75 91 VAL A C 1
ATOM 679 O O . VAL A 1 91 ? -13.644 3.893 -9.638 1.00 90.75 91 VAL A O 1
ATOM 682 N N . VAL A 1 92 ? -11.916 3.556 -8.233 1.00 92.31 92 VAL A N 1
ATOM 683 C CA . VAL A 1 92 ? -11.429 2.311 -8.842 1.00 92.31 92 VAL A CA 1
ATOM 684 C C . VAL A 1 92 ? -12.124 1.112 -8.200 1.00 92.31 92 VAL A C 1
ATOM 686 O O . VAL A 1 92 ? -12.544 0.187 -8.887 1.00 92.31 92 VAL A O 1
ATOM 689 N N . ALA A 1 93 ? -12.263 1.136 -6.873 1.00 94.19 93 ALA A N 1
ATOM 690 C CA . ALA A 1 93 ? -12.950 0.106 -6.106 1.00 94.19 93 ALA A CA 1
ATOM 691 C C . ALA A 1 93 ? -13.477 0.686 -4.788 1.00 94.19 93 ALA A C 1
ATOM 693 O O . ALA A 1 93 ? -12.814 1.507 -4.153 1.00 94.19 93 ALA A O 1
ATOM 694 N N . ASP A 1 94 ? -14.644 0.224 -4.347 1.00 94.62 94 ASP A N 1
ATOM 695 C CA . ASP A 1 94 ? -15.183 0.511 -3.016 1.00 94.62 94 ASP A CA 1
ATOM 696 C C . ASP A 1 94 ? -15.732 -0.778 -2.411 1.00 94.62 94 ASP A C 1
ATOM 698 O O . ASP A 1 94 ? -16.628 -1.407 -2.970 1.00 94.62 94 ASP A O 1
ATOM 702 N N . SER A 1 95 ? -15.177 -1.176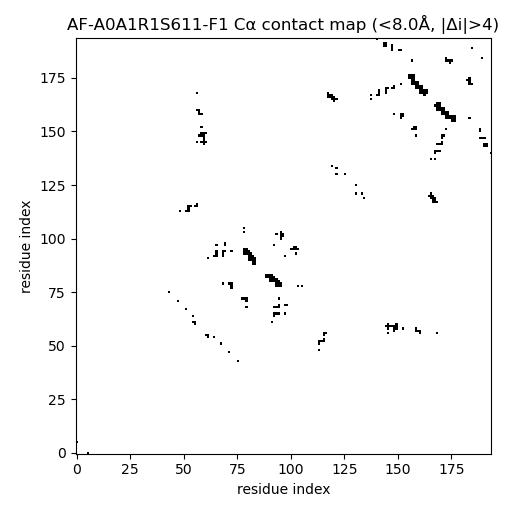 -1.270 1.00 95.38 95 SER A N 1
ATOM 703 C CA . SER A 1 95 ? -15.572 -2.391 -0.560 1.00 95.38 95 SER A CA 1
ATOM 704 C C . SER A 1 95 ? -17.067 -2.457 -0.225 1.00 95.38 95 SER A C 1
ATOM 706 O O . SER A 1 95 ? -17.638 -3.539 -0.320 1.00 95.38 95 SER A O 1
ATOM 708 N N . ASP A 1 96 ? -17.720 -1.338 0.117 1.00 94.25 96 ASP A N 1
ATOM 709 C CA . ASP A 1 96 ? -19.149 -1.354 0.464 1.00 94.25 96 ASP A CA 1
ATOM 710 C C . ASP A 1 96 ? -19.995 -1.657 -0.781 1.00 94.25 96 ASP A C 1
ATOM 712 O O . ASP A 1 96 ? -20.839 -2.553 -0.743 1.00 94.25 96 ASP A O 1
ATOM 716 N N . VAL A 1 97 ? -19.680 -1.014 -1.913 1.00 95.00 97 VAL A N 1
ATOM 717 C CA . VAL A 1 97 ? -20.326 -1.280 -3.211 1.00 95.00 97 VAL A CA 1
ATOM 718 C C . VAL A 1 97 ? -20.098 -2.730 -3.644 1.00 95.00 97 VAL A C 1
ATOM 720 O O . VAL A 1 97 ? -21.032 -3.414 -4.054 1.00 95.00 97 VAL A O 1
ATOM 723 N N . LEU A 1 98 ? -18.867 -3.233 -3.503 1.00 94.81 98 LEU A N 1
ATOM 724 C CA . LEU A 1 98 ? -18.503 -4.613 -3.849 1.00 94.81 98 LEU A CA 1
ATOM 725 C C . LEU A 1 98 ? -19.210 -5.668 -2.987 1.00 94.81 98 LEU A C 1
ATOM 727 O O . LEU A 1 98 ? -19.304 -6.824 -3.399 1.00 94.81 98 LEU A O 1
ATOM 731 N N . MET A 1 99 ? -19.683 -5.285 -1.800 1.00 94.19 99 MET A N 1
ATOM 732 C CA . MET A 1 99 ? -20.477 -6.122 -0.901 1.00 94.19 99 MET A CA 1
ATOM 733 C C . MET A 1 99 ? -21.991 -5.880 -1.037 1.00 94.19 99 MET A C 1
ATOM 735 O O . MET A 1 99 ? -22.754 -6.421 -0.239 1.00 94.19 99 MET A O 1
ATOM 739 N N . GLY A 1 100 ? -22.434 -5.070 -2.007 1.00 93.81 100 GLY A N 1
ATOM 740 C CA . GLY A 1 100 ? -23.850 -4.745 -2.212 1.00 93.81 100 GLY A CA 1
ATOM 741 C C . GLY A 1 100 ? -24.460 -3.896 -1.093 1.00 93.81 100 GLY A C 1
ATOM 742 O O . GLY A 1 100 ? -25.665 -3.958 -0.862 1.00 93.81 100 GLY A O 1
ATOM 743 N N . ARG A 1 101 ? -23.635 -3.142 -0.360 1.00 92.38 101 ARG A N 1
ATOM 744 C CA . ARG A 1 101 ? -24.060 -2.259 0.731 1.00 92.38 101 ARG A CA 1
ATOM 745 C C . ARG A 1 101 ? -24.117 -0.819 0.244 1.00 92.38 101 ARG A C 1
ATOM 747 O O . ARG A 1 101 ? -23.339 -0.421 -0.622 1.00 92.38 101 ARG A O 1
ATOM 754 N N . GLU A 1 102 ? -24.981 -0.025 0.868 1.00 91.50 102 GLU A N 1
ATOM 755 C CA . GLU A 1 102 ? -24.950 1.424 0.680 1.00 91.50 102 GLU A CA 1
ATOM 756 C C . GLU A 1 102 ? -23.600 1.972 1.184 1.00 91.50 102 GLU A C 1
ATOM 758 O O . GLU A 1 102 ? -23.208 1.661 2.319 1.00 91.50 102 GLU A O 1
ATOM 763 N N . PRO A 1 103 ? -22.859 2.757 0.378 1.00 90.44 103 PRO A N 1
ATOM 764 C CA . PRO A 1 103 ? -21.553 3.253 0.778 1.00 90.44 103 PRO A CA 1
ATOM 765 C C . PRO A 1 103 ? -21.657 4.124 2.027 1.00 90.44 103 PRO A C 1
ATOM 767 O O . PRO A 1 103 ? -22.322 5.161 2.036 1.00 90.44 103 PRO A O 1
ATOM 770 N N . ARG A 1 104 ? -20.945 3.742 3.092 1.00 88.31 104 ARG A N 1
ATOM 771 C CA . ARG A 1 104 ? -20.865 4.568 4.309 1.00 88.31 104 ARG A CA 1
ATOM 772 C C . ARG A 1 104 ? -20.210 5.922 3.988 1.00 88.31 104 ARG A C 1
ATOM 774 O O . ARG A 1 104 ? -19.719 6.152 2.882 1.00 88.31 104 ARG A O 1
ATOM 781 N N . ARG A 1 105 ? -20.125 6.863 4.931 1.00 84.06 105 ARG A N 1
ATOM 782 C CA . ARG A 1 105 ? -19.219 8.017 4.739 1.00 84.06 105 ARG A CA 1
ATOM 783 C C . ARG A 1 105 ? -17.771 7.572 4.921 1.00 84.06 105 ARG A C 1
ATOM 785 O O . ARG A 1 105 ? -17.492 6.664 5.699 1.00 84.06 105 ARG A O 1
ATOM 792 N N . THR A 1 106 ? -16.851 8.168 4.168 1.00 81.19 106 THR A N 1
ATOM 793 C CA . THR A 1 106 ? -15.418 8.011 4.449 1.00 81.19 106 THR A CA 1
ATOM 794 C C . THR A 1 106 ? -15.100 8.713 5.765 1.00 81.19 106 THR A C 1
ATOM 796 O O . THR A 1 106 ? -15.703 9.743 6.073 1.00 81.19 106 THR A O 1
ATOM 799 N N . GLY A 1 107 ? -14.185 8.144 6.551 1.00 76.50 107 GLY A N 1
ATOM 800 C CA . GLY A 1 107 ? -13.729 8.776 7.787 1.00 76.50 107 GLY A CA 1
ATOM 801 C C . GLY A 1 107 ? -13.075 10.143 7.528 1.00 76.50 107 GLY A C 1
ATOM 802 O O . GLY A 1 107 ? -12.730 10.451 6.388 1.00 76.50 107 GLY A O 1
ATOM 803 N N . PRO A 1 108 ? -12.875 10.961 8.574 1.00 74.88 108 PRO A N 1
ATOM 804 C CA . PRO A 1 108 ? -12.283 12.297 8.452 1.00 74.88 108 PRO A CA 1
ATOM 805 C C . PRO A 1 108 ? -10.779 12.289 8.118 1.00 74.88 108 PRO A C 1
ATOM 807 O O . PRO A 1 108 ? -10.196 13.348 7.906 1.00 74.88 108 PRO A O 1
ATOM 810 N N . GLY A 1 109 ? -10.132 11.119 8.102 1.00 77.06 109 GLY A N 1
ATOM 811 C CA . GLY A 1 109 ? -8.711 10.986 7.788 1.00 77.06 109 GLY A CA 1
ATOM 812 C C . GLY A 1 109 ? -8.393 11.311 6.327 1.00 77.06 109 GLY A C 1
ATOM 813 O O . GLY A 1 109 ? -9.180 11.025 5.424 1.00 77.06 109 GLY A O 1
ATOM 814 N N . ALA A 1 110 ? -7.211 11.885 6.095 1.00 83.06 110 ALA A N 1
ATOM 815 C CA . ALA A 1 110 ? -6.709 12.110 4.745 1.00 83.06 110 ALA A CA 1
ATOM 816 C C . ALA A 1 110 ? -6.514 10.769 4.003 1.00 83.06 110 ALA A C 1
ATOM 818 O O . ALA A 1 110 ? -6.098 9.786 4.627 1.00 83.06 110 ALA A O 1
ATOM 819 N N . PRO A 1 111 ? -6.772 10.708 2.683 1.00 86.38 111 PRO A N 1
ATOM 820 C CA . PRO A 1 111 ? -6.482 9.522 1.888 1.00 86.38 111 PRO A CA 1
ATOM 821 C C . PRO A 1 111 ? -5.000 9.148 1.964 1.00 86.38 111 PRO A C 1
ATOM 823 O O . PRO A 1 111 ? -4.126 10.012 1.877 1.00 86.38 111 PRO A O 1
ATOM 826 N N . LEU A 1 112 ? -4.716 7.853 2.081 1.00 89.94 112 LEU A N 1
ATOM 827 C CA . LEU A 1 112 ? -3.350 7.346 2.100 1.00 89.94 112 LEU A CA 1
ATOM 828 C C . LEU A 1 112 ? -2.897 6.981 0.685 1.00 89.94 112 LEU A C 1
ATOM 830 O O . LEU A 1 112 ? -3.540 6.189 -0.005 1.00 89.94 112 LEU A O 1
ATOM 834 N N . LEU A 1 113 ? -1.771 7.551 0.258 1.00 91.06 113 LEU A N 1
ATOM 835 C CA . LEU A 1 113 ? -1.165 7.234 -1.028 1.00 91.06 113 LEU A CA 1
ATOM 836 C C . LEU A 1 113 ? -0.495 5.855 -0.977 1.00 91.06 113 LEU A C 1
ATOM 838 O O . LEU A 1 113 ? 0.46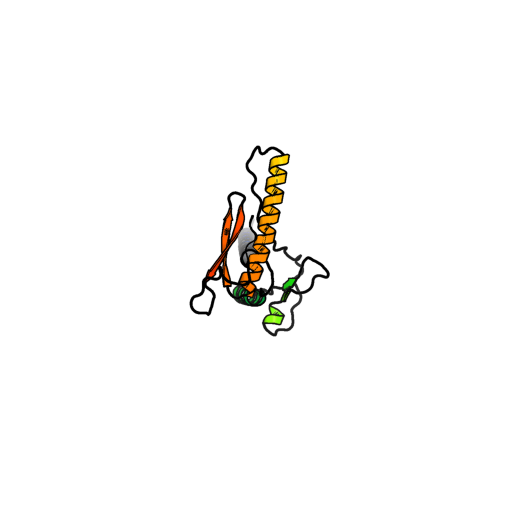4 5.649 -0.235 1.00 91.06 113 LEU A O 1
ATOM 842 N N . VAL A 1 114 ? -0.959 4.932 -1.819 1.00 92.38 114 VAL A N 1
ATOM 843 C CA . VAL A 1 114 ? -0.315 3.629 -2.023 1.00 92.38 114 VAL A CA 1
ATOM 844 C C . VAL A 1 114 ? 0.507 3.679 -3.307 1.00 92.38 114 VAL A C 1
ATOM 846 O O . VAL A 1 114 ? -0.037 3.611 -4.407 1.00 92.38 114 VAL A O 1
ATOM 849 N N . ASP A 1 115 ? 1.826 3.805 -3.164 1.00 90.19 115 ASP A N 1
ATOM 850 C CA . ASP A 1 115 ? 2.759 3.863 -4.292 1.00 90.19 115 ASP A CA 1
ATOM 851 C C . ASP A 1 115 ? 3.527 2.538 -4.457 1.00 90.19 115 ASP A C 1
ATOM 853 O O . ASP A 1 115 ? 4.375 2.223 -3.613 1.00 90.19 115 ASP A O 1
ATOM 857 N N . PRO A 1 116 ? 3.267 1.750 -5.517 1.00 90.69 116 PRO A N 1
ATOM 858 C CA . PRO A 1 116 ? 3.983 0.507 -5.781 1.00 90.69 116 PRO A CA 1
ATOM 859 C C . PRO A 1 116 ? 5.368 0.710 -6.409 1.00 90.69 116 PRO A C 1
ATOM 861 O O . PRO A 1 116 ? 6.055 -0.280 -6.642 1.00 90.69 116 PRO A O 1
ATOM 864 N N . ARG A 1 117 ? 5.803 1.942 -6.708 1.00 91.06 117 ARG A N 1
ATOM 865 C CA . ARG A 1 117 ? 7.106 2.173 -7.347 1.00 91.06 117 ARG A CA 1
ATOM 866 C C . ARG A 1 117 ? 8.266 1.712 -6.451 1.00 91.06 117 ARG A C 1
ATOM 868 O O . ARG A 1 117 ? 8.229 1.941 -5.240 1.00 91.06 117 ARG A O 1
ATOM 875 N N . PRO A 1 118 ? 9.294 1.067 -7.032 1.00 91.12 118 PRO A N 1
ATOM 876 C CA . PRO A 1 118 ? 10.490 0.681 -6.298 1.00 91.12 118 PRO A CA 1
ATOM 877 C C . PRO A 1 118 ? 11.339 1.904 -5.945 1.00 91.12 118 PRO A C 1
ATOM 879 O O . PRO A 1 118 ? 11.259 2.953 -6.586 1.00 91.12 118 PRO A O 1
ATOM 882 N N . GLU A 1 119 ? 12.219 1.726 -4.970 1.00 91.00 119 GLU A N 1
ATOM 883 C CA . GLU A 1 119 ? 13.300 2.666 -4.695 1.00 91.00 119 GLU A CA 1
ATOM 884 C C . GLU A 1 119 ? 14.520 2.287 -5.536 1.00 91.00 119 GLU A C 1
ATOM 886 O O . GLU A 1 119 ? 15.032 1.171 -5.425 1.00 91.00 119 GLU A O 1
ATOM 891 N N . LEU A 1 120 ? 14.981 3.218 -6.375 1.00 93.38 120 LEU A N 1
ATOM 892 C CA . LEU A 1 120 ? 16.177 3.032 -7.191 1.00 93.38 120 LEU A CA 1
ATOM 893 C C . LEU A 1 120 ? 17.432 3.123 -6.318 1.00 93.38 120 LEU A C 1
ATOM 895 O O . LEU A 1 120 ? 17.641 4.118 -5.622 1.00 93.38 120 LEU A O 1
ATOM 899 N N . ARG A 1 121 ? 18.297 2.111 -6.400 1.00 93.81 121 ARG A N 1
ATOM 900 C CA . ARG A 1 121 ? 19.571 2.063 -5.677 1.00 93.81 121 ARG A CA 1
ATOM 901 C C . ARG A 1 121 ? 20.726 2.178 -6.654 1.00 93.81 121 ARG A C 1
ATOM 903 O O . ARG A 1 121 ? 21.011 1.261 -7.423 1.00 93.81 121 ARG A O 1
ATOM 910 N N . LEU A 1 122 ? 21.398 3.319 -6.599 1.00 92.62 122 LEU A N 1
ATOM 911 C CA . LEU A 1 122 ? 22.602 3.565 -7.377 1.00 92.62 122 LEU A CA 1
ATOM 912 C C . LEU A 1 122 ? 23.840 3.248 -6.529 1.00 92.62 122 LEU A C 1
ATOM 914 O O . LEU A 1 122 ? 23.842 3.549 -5.331 1.00 92.62 122 LEU A O 1
ATOM 918 N N . PRO A 1 123 ? 24.898 2.671 -7.120 1.00 89.94 123 PRO A N 1
ATOM 919 C CA . PRO A 1 123 ? 26.157 2.492 -6.413 1.00 89.94 123 PRO A CA 1
ATOM 920 C C . PRO A 1 123 ? 26.732 3.841 -5.959 1.00 89.94 123 PRO A C 1
ATOM 922 O O . PRO A 1 123 ? 26.645 4.849 -6.668 1.00 89.94 123 PRO A O 1
ATOM 925 N N . ALA A 1 124 ? 27.337 3.858 -4.772 1.00 89.50 124 ALA A N 1
ATOM 926 C CA . ALA A 1 124 ? 27.997 5.050 -4.256 1.00 89.50 124 ALA A CA 1
ATOM 927 C C . ALA A 1 124 ? 29.187 5.442 -5.150 1.00 89.50 124 ALA A C 1
ATOM 929 O O . ALA A 1 124 ? 29.913 4.583 -5.645 1.00 89.50 124 ALA A O 1
ATOM 930 N N . GLY A 1 125 ? 29.394 6.746 -5.349 1.00 90.06 125 GLY A N 1
ATOM 931 C CA . GLY A 1 125 ? 30.530 7.263 -6.120 1.00 90.06 125 GLY A CA 1
ATOM 932 C C . GLY A 1 125 ? 30.374 7.212 -7.644 1.00 90.06 125 GLY A C 1
ATOM 933 O O . GLY A 1 125 ? 31.343 7.486 -8.351 1.00 90.06 125 GLY A O 1
ATOM 934 N N . LEU A 1 126 ? 29.184 6.901 -8.178 1.00 91.81 126 LEU A N 1
ATOM 935 C CA . LEU A 1 126 ? 28.938 7.030 -9.618 1.00 91.81 126 LEU A CA 1
ATOM 936 C C . LEU A 1 126 ? 29.110 8.482 -10.086 1.00 91.81 126 LEU A C 1
ATOM 938 O O . LEU A 1 126 ? 28.553 9.411 -9.499 1.00 91.81 126 LEU A O 1
ATOM 942 N N . ALA A 1 127 ? 29.804 8.666 -11.211 1.00 95.25 127 ALA A N 1
ATOM 943 C CA . ALA A 1 127 ? 29.870 9.960 -11.883 1.00 95.25 127 ALA A CA 1
ATOM 944 C C . ALA A 1 127 ? 28.457 10.435 -12.304 1.00 95.25 127 ALA A C 1
ATOM 946 O O . ALA A 1 127 ? 27.650 9.603 -12.731 1.00 95.25 127 ALA A O 1
ATOM 947 N N . PRO A 1 128 ? 28.150 11.749 -12.283 1.00 94.31 128 PRO A N 1
ATOM 948 C CA . PRO A 1 128 ? 26.799 12.262 -12.550 1.00 94.31 128 PRO A CA 1
ATOM 949 C C . PRO A 1 128 ? 26.185 11.796 -13.878 1.00 94.31 128 PRO A C 1
ATOM 951 O O . PRO A 1 128 ? 25.020 11.407 -13.927 1.00 94.31 128 PRO A O 1
ATOM 954 N N . VAL A 1 129 ? 26.977 11.771 -14.955 1.00 94.81 129 VAL A N 1
ATOM 955 C CA . VAL A 1 129 ? 26.518 11.317 -16.280 1.00 94.81 129 VAL A CA 1
ATOM 956 C C . VAL A 1 129 ? 26.182 9.823 -16.275 1.00 94.81 129 VAL A C 1
ATOM 958 O O . VAL A 1 129 ? 25.184 9.410 -16.864 1.00 94.81 129 VAL A O 1
ATOM 961 N N . ALA A 1 130 ? 26.980 9.009 -15.579 1.00 93.69 130 ALA A N 1
ATOM 962 C CA . ALA A 1 130 ? 26.708 7.584 -15.426 1.00 93.69 130 ALA A CA 1
ATOM 963 C C . ALA A 1 130 ? 25.446 7.357 -14.581 1.00 93.69 130 ALA A C 1
ATOM 965 O O . ALA A 1 130 ? 24.586 6.580 -14.983 1.00 93.69 130 ALA A O 1
ATOM 966 N N . ALA A 1 131 ? 25.286 8.091 -13.474 1.00 94.19 131 ALA A N 1
ATOM 967 C CA . ALA A 1 131 ? 24.100 8.017 -12.621 1.00 94.19 131 ALA A CA 1
ATOM 968 C C . ALA A 1 131 ? 22.822 8.367 -13.395 1.00 94.19 131 ALA A C 1
ATOM 970 O O . ALA A 1 131 ? 21.818 7.658 -13.295 1.00 94.19 131 ALA A O 1
ATOM 971 N N . PHE A 1 132 ? 22.873 9.415 -14.223 1.00 94.44 132 PHE A N 1
ATOM 972 C CA . PHE A 1 132 ? 21.768 9.788 -15.100 1.00 94.44 132 PHE A CA 1
ATOM 973 C C . PHE A 1 132 ? 21.449 8.684 -16.115 1.00 94.44 132 PHE A C 1
ATOM 975 O O . PHE A 1 132 ? 20.290 8.290 -16.250 1.00 94.44 132 PHE A O 1
ATOM 982 N N . LYS A 1 133 ? 22.470 8.139 -16.792 1.00 95.06 133 LYS A N 1
ATOM 983 C CA . LYS A 1 133 ? 22.299 7.059 -17.773 1.00 95.06 133 LYS A CA 1
ATOM 984 C C . LYS A 1 133 ? 21.674 5.810 -17.141 1.00 95.06 133 LYS A C 1
ATOM 986 O O . LYS A 1 133 ? 20.719 5.276 -17.700 1.00 95.06 133 LYS A O 1
ATOM 991 N N . THR A 1 134 ? 22.168 5.379 -15.980 1.00 94.62 134 THR A N 1
ATOM 992 C CA . THR A 1 134 ? 21.616 4.232 -15.242 1.00 94.62 134 THR A CA 1
ATOM 993 C C . THR A 1 134 ? 20.178 4.502 -14.816 1.00 94.62 134 THR A C 1
ATOM 995 O O . THR A 1 134 ? 19.306 3.679 -15.059 1.00 94.62 134 THR A O 1
ATOM 998 N N . THR A 1 135 ? 19.889 5.689 -14.279 1.00 95.00 135 THR A N 1
ATOM 999 C CA . THR A 1 135 ? 18.523 6.072 -13.888 1.00 95.00 135 THR A CA 1
ATOM 1000 C C . THR A 1 135 ? 17.555 6.022 -15.071 1.00 95.00 135 THR A C 1
ATOM 1002 O O . THR A 1 135 ? 16.469 5.458 -14.961 1.00 95.00 135 THR A O 1
ATOM 1005 N N . ALA A 1 136 ? 17.942 6.578 -16.221 1.00 95.50 136 ALA A N 1
ATOM 1006 C CA . ALA A 1 136 ? 17.106 6.576 -17.419 1.00 95.50 136 ALA A CA 1
ATOM 1007 C C . ALA A 1 136 ? 16.840 5.153 -17.939 1.00 95.50 136 ALA A C 1
ATOM 1009 O O . ALA A 1 136 ? 15.700 4.831 -18.288 1.00 95.50 136 ALA A O 1
ATOM 1010 N N . LEU A 1 137 ? 17.868 4.296 -17.946 1.00 94.38 137 LEU A N 1
ATOM 1011 C CA . LEU A 1 137 ? 17.744 2.888 -18.324 1.00 94.38 137 LEU A CA 1
ATOM 1012 C C . LEU A 1 137 ? 16.782 2.147 -17.390 1.00 94.38 137 LEU A C 1
ATOM 1014 O O . LEU A 1 137 ? 15.871 1.464 -17.854 1.00 94.38 137 LEU A O 1
ATOM 1018 N N . GLU A 1 138 ? 16.938 2.336 -16.084 1.00 95.38 138 GLU A N 1
ATOM 1019 C CA . GLU A 1 138 ? 16.120 1.671 -15.077 1.00 95.38 138 GLU A CA 1
ATOM 1020 C C . GLU A 1 138 ? 14.659 2.140 -15.078 1.00 95.38 138 GLU A C 1
ATOM 1022 O O . GLU A 1 138 ? 13.735 1.337 -14.936 1.00 95.38 138 GLU A O 1
ATOM 1027 N N . ILE A 1 139 ? 14.402 3.419 -15.367 1.00 94.56 139 ILE A N 1
ATOM 1028 C CA . ILE A 1 139 ? 13.037 3.916 -15.598 1.00 94.56 139 ILE A CA 1
ATOM 1029 C C . ILE A 1 139 ? 12.410 3.244 -16.829 1.00 94.56 139 ILE A C 1
ATOM 1031 O O . ILE A 1 139 ? 11.233 2.868 -16.794 1.00 94.56 139 ILE A O 1
ATOM 1035 N N . ALA A 1 140 ? 13.164 3.089 -17.921 1.00 94.31 140 ALA A N 1
ATOM 1036 C CA . ALA A 1 140 ? 12.675 2.427 -19.131 1.00 94.31 140 ALA A CA 1
ATOM 1037 C C . ALA A 1 140 ? 12.391 0.931 -18.891 1.00 94.31 140 ALA A C 1
ATOM 1039 O O . ALA A 1 140 ? 11.352 0.414 -19.322 1.00 94.31 140 ALA A O 1
ATOM 1040 N N . ARG A 1 141 ? 13.265 0.250 -18.139 1.00 93.00 141 ARG A N 1
ATOM 1041 C CA . ARG A 1 141 ? 13.079 -1.138 -17.687 1.00 93.00 141 ARG A CA 1
ATOM 1042 C C . ARG A 1 141 ? 11.838 -1.289 -16.821 1.00 93.00 141 ARG A C 1
ATOM 1044 O O . ARG A 1 141 ? 10.995 -2.130 -17.119 1.00 93.00 141 ARG A O 1
ATOM 1051 N N . TYR A 1 142 ? 11.662 -0.421 -15.827 1.00 94.38 142 TYR A N 1
ATOM 1052 C CA . TYR A 1 142 ? 10.478 -0.428 -14.973 1.00 94.38 142 TYR A CA 1
ATOM 1053 C C . TYR A 1 142 ? 9.185 -0.261 -15.782 1.00 94.38 142 TYR A C 1
ATOM 1055 O O . TYR A 1 142 ? 8.267 -1.065 -15.642 1.00 94.38 142 TYR A O 1
ATOM 1063 N N . ARG A 1 143 ? 9.112 0.741 -16.671 1.00 94.06 143 ARG A N 1
ATOM 1064 C CA . ARG A 1 143 ? 7.907 1.018 -17.479 1.00 94.06 143 ARG A CA 1
ATOM 1065 C C . ARG A 1 143 ? 7.544 -0.127 -18.423 1.00 94.06 143 ARG A C 1
ATOM 1067 O O . ARG A 1 143 ? 6.371 -0.461 -18.565 1.00 94.06 143 ARG A O 1
ATOM 1074 N N . SER A 1 144 ? 8.537 -0.716 -19.085 1.00 93.44 144 SER A N 1
ATOM 1075 C CA . SER A 1 144 ? 8.304 -1.862 -19.971 1.00 93.44 144 SER A CA 1
ATOM 1076 C C . SER A 1 144 ? 7.946 -3.127 -19.185 1.00 93.44 144 SER A C 1
ATOM 1078 O O . SER A 1 144 ? 7.057 -3.875 -19.593 1.00 93.44 144 SER A O 1
ATOM 1080 N N . GLY A 1 145 ? 8.574 -3.334 -18.026 1.00 93.62 145 GLY A N 1
ATOM 1081 C CA . GLY A 1 145 ? 8.288 -4.431 -17.110 1.00 93.62 145 GLY A CA 1
ATOM 1082 C C . GLY A 1 145 ? 6.868 -4.391 -16.543 1.00 93.62 145 GLY A C 1
ATOM 1083 O O . GLY A 1 145 ? 6.166 -5.398 -16.602 1.00 93.62 145 GLY A O 1
ATOM 1084 N N . THR A 1 146 ? 6.404 -3.236 -16.057 1.00 94.50 146 THR A N 1
ATOM 1085 C CA . THR A 1 146 ? 5.035 -3.092 -15.531 1.00 94.50 146 THR A CA 1
ATOM 1086 C C . THR A 1 146 ? 3.980 -3.261 -16.618 1.00 94.50 146 THR A C 1
ATOM 1088 O O . THR A 1 146 ? 2.967 -3.915 -16.380 1.00 94.50 146 THR A O 1
ATOM 1091 N N . ALA A 1 147 ? 4.226 -2.760 -17.834 1.00 93.62 147 ALA A N 1
ATOM 1092 C CA . ALA A 1 147 ? 3.348 -3.004 -18.978 1.00 93.62 147 ALA A CA 1
ATOM 1093 C C . ALA A 1 147 ? 3.265 -4.501 -19.333 1.00 93.62 147 ALA A C 1
ATOM 1095 O O . ALA A 1 147 ? 2.182 -5.017 -19.622 1.00 93.62 147 ALA A O 1
ATOM 1096 N N . TYR A 1 148 ? 4.393 -5.214 -19.265 1.00 93.06 148 TYR A N 1
ATOM 1097 C CA . TYR A 1 148 ? 4.440 -6.661 -19.466 1.00 93.06 148 TYR A CA 1
ATOM 1098 C C . TYR A 1 148 ? 3.681 -7.423 -18.368 1.00 93.06 148 TYR A C 1
ATOM 1100 O O . TYR A 1 148 ? 2.867 -8.291 -18.685 1.00 93.06 148 TYR A O 1
ATOM 1108 N N . ALA A 1 149 ? 3.868 -7.060 -17.095 1.00 93.56 149 ALA A N 1
ATOM 1109 C CA . ALA A 1 149 ? 3.128 -7.634 -15.969 1.00 93.56 149 ALA A CA 1
ATOM 1110 C C . ALA A 1 149 ? 1.611 -7.406 -16.092 1.00 93.56 149 ALA A C 1
ATOM 1112 O O . ALA A 1 149 ? 0.824 -8.337 -15.911 1.00 93.56 149 ALA A O 1
ATOM 1113 N N . ALA A 1 150 ? 1.193 -6.203 -16.495 1.00 93.81 150 ALA A N 1
ATOM 1114 C CA . ALA A 1 150 ? -0.213 -5.885 -16.736 1.00 93.81 150 ALA A CA 1
ATOM 1115 C C . ALA A 1 150 ? -0.801 -6.721 -17.881 1.00 93.81 150 ALA A C 1
ATOM 1117 O O . ALA A 1 150 ? -1.934 -7.186 -17.800 1.00 93.81 150 ALA A O 1
ATOM 1118 N N . CYS A 1 151 ? -0.032 -6.962 -18.945 1.00 93.62 151 CYS A N 1
ATOM 1119 C CA . CYS A 1 151 ? -0.455 -7.853 -20.023 1.00 93.62 151 CYS A CA 1
ATOM 1120 C C . CYS A 1 151 ? -0.651 -9.295 -19.528 1.00 93.62 151 CYS A C 1
ATOM 1122 O O . CYS A 1 151 ? -1.695 -9.895 -19.785 1.00 93.62 151 CYS A O 1
ATOM 1124 N N . LEU A 1 152 ? 0.323 -9.837 -18.786 1.00 91.38 152 LEU A N 1
ATOM 1125 C CA . LEU A 1 152 ? 0.264 -11.203 -18.257 1.00 91.38 152 LEU A CA 1
ATOM 1126 C C . LEU A 1 152 ? -0.924 -11.407 -17.314 1.00 91.38 152 LEU A C 1
ATOM 1128 O O . LEU A 1 152 ? -1.657 -12.386 -17.454 1.00 91.38 152 LEU A O 1
ATOM 1132 N N . THR A 1 153 ? -1.142 -10.468 -16.394 1.00 91.00 153 THR A N 1
ATOM 1133 C CA . THR A 1 153 ? -2.240 -10.550 -15.424 1.00 91.00 153 THR A CA 1
ATOM 1134 C C . THR A 1 153 ? -3.609 -10.419 -16.083 1.00 91.00 153 THR A C 1
ATOM 1136 O O . THR A 1 153 ? -4.501 -11.206 -15.771 1.00 91.00 153 THR A O 1
ATOM 1139 N N . ARG A 1 154 ? -3.776 -9.532 -17.076 1.00 90.88 154 ARG A N 1
ATOM 1140 C CA . ARG A 1 154 ? -5.003 -9.491 -17.899 1.00 90.88 154 ARG A CA 1
ATOM 1141 C C . ARG A 1 154 ? -5.230 -10.782 -18.686 1.00 90.88 154 ARG A C 1
ATOM 1143 O O . ARG A 1 154 ? -6.372 -11.161 -18.913 1.00 90.88 154 ARG A O 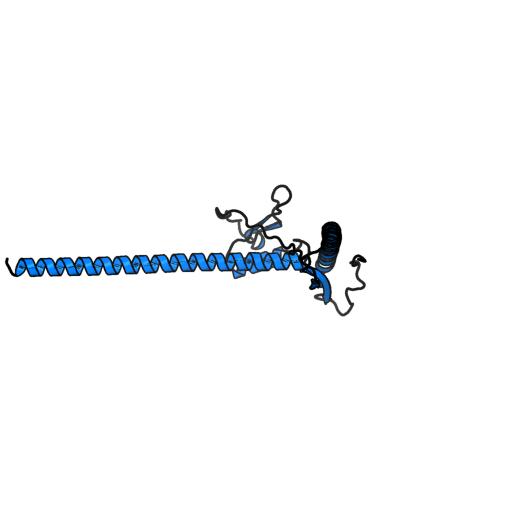1
ATOM 1150 N N . ALA A 1 155 ? -4.157 -11.468 -19.075 1.00 89.69 155 ALA A N 1
ATOM 1151 C CA . ALA A 1 155 ? -4.212 -12.775 -19.724 1.00 89.69 155 ALA A CA 1
ATOM 1152 C C . ALA A 1 155 ? -4.386 -13.954 -18.739 1.00 89.69 155 ALA A C 1
ATOM 1154 O O . ALA A 1 155 ? -4.258 -15.109 -19.153 1.00 89.69 155 ALA A O 1
ATOM 1155 N N . GLY A 1 156 ? -4.627 -13.691 -17.446 1.00 87.44 156 GLY A N 1
ATOM 1156 C CA . GLY A 1 156 ? -4.822 -14.721 -16.417 1.00 87.44 156 GLY A CA 1
ATOM 1157 C C . GLY A 1 156 ? -3.558 -15.517 -16.078 1.00 87.44 156 GLY A C 1
ATOM 1158 O O . GLY A 1 156 ? -3.636 -16.654 -15.619 1.00 87.44 156 GLY A O 1
ATOM 1159 N N . THR A 1 157 ? -2.377 -14.966 -16.355 1.00 88.81 157 THR A N 1
ATOM 1160 C CA . THR A 1 157 ? -1.100 -15.601 -16.011 1.00 88.81 157 THR A CA 1
ATOM 1161 C C . THR A 1 157 ? -0.558 -15.010 -14.722 1.00 88.81 157 THR A C 1
ATOM 1163 O O . THR A 1 157 ? -0.486 -13.789 -14.575 1.00 88.81 157 THR A O 1
ATOM 1166 N N . GLU A 1 158 ? -0.146 -15.876 -13.799 1.00 86.38 158 GLU A N 1
ATOM 1167 C CA . GLU A 1 158 ? 0.538 -15.442 -12.589 1.00 86.38 158 GLU A CA 1
ATOM 1168 C C . GLU A 1 158 ? 1.883 -14.791 -12.941 1.00 86.38 158 GLU A C 1
ATOM 1170 O O . GLU A 1 158 ? 2.572 -15.216 -13.871 1.00 86.38 158 GLU A O 1
ATOM 1175 N N . VAL A 1 159 ? 2.260 -13.747 -12.204 1.00 90.44 159 VAL A N 1
ATOM 1176 C CA . VAL A 1 159 ? 3.510 -13.011 -12.413 1.00 90.44 159 VAL A CA 1
ATOM 1177 C C . VAL A 1 159 ? 4.408 -13.188 -11.199 1.00 90.44 159 VAL A C 1
ATOM 1179 O O . VAL A 1 159 ? 4.043 -12.832 -10.079 1.00 90.44 159 VAL A O 1
ATOM 1182 N N . THR A 1 160 ? 5.612 -13.699 -11.428 1.00 90.12 160 THR A N 1
ATOM 1183 C CA . THR A 1 160 ? 6.677 -13.743 -10.427 1.00 90.12 160 THR A CA 1
ATOM 1184 C C . THR A 1 160 ? 7.499 -12.462 -10.512 1.00 90.12 160 THR A C 1
ATOM 1186 O O . THR A 1 160 ? 7.940 -12.071 -11.594 1.00 90.12 160 THR A O 1
ATOM 1189 N N . VAL A 1 161 ? 7.711 -11.810 -9.368 1.00 91.56 161 VAL A N 1
ATOM 1190 C CA . VAL A 1 161 ? 8.471 -10.558 -9.272 1.00 91.56 161 VAL A CA 1
ATOM 1191 C C . VAL A 1 161 ? 9.826 -10.838 -8.632 1.00 91.56 161 VAL A C 1
ATOM 1193 O O . VAL A 1 161 ? 9.898 -11.229 -7.469 1.00 91.56 161 VAL A O 1
ATOM 1196 N N . GLY A 1 162 ? 10.894 -10.640 -9.397 1.00 91.12 162 GLY A N 1
ATOM 1197 C CA . GLY A 1 162 ? 12.265 -10.552 -8.908 1.00 91.12 162 GLY A CA 1
ATOM 1198 C C . GLY A 1 162 ? 12.694 -9.097 -8.723 1.00 91.12 162 GLY A C 1
ATOM 1199 O O . GLY A 1 162 ? 11.918 -8.169 -8.949 1.00 91.12 162 GLY A O 1
ATOM 1200 N N . ARG A 1 163 ? 13.946 -8.886 -8.322 1.00 91.50 163 ARG A N 1
ATOM 1201 C CA . ARG A 1 163 ? 14.597 -7.571 -8.317 1.00 91.50 163 ARG A CA 1
ATOM 1202 C C . ARG A 1 163 ? 15.970 -7.697 -8.945 1.00 91.50 163 ARG A C 1
ATOM 1204 O O . ARG A 1 163 ? 16.611 -8.734 -8.787 1.00 91.50 163 ARG A O 1
ATOM 1211 N N . ASP A 1 164 ? 16.394 -6.664 -9.649 1.00 90.44 164 ASP A N 1
ATOM 1212 C CA . ASP A 1 164 ? 17.766 -6.563 -10.127 1.00 90.44 164 ASP A CA 1
ATOM 1213 C C . ASP A 1 164 ? 18.700 -5.929 -9.083 1.00 90.44 164 ASP A C 1
ATOM 1215 O O . ASP A 1 164 ? 18.315 -5.641 -7.943 1.00 90.44 164 ASP A O 1
ATOM 1219 N N . GLU A 1 165 ? 19.950 -5.724 -9.489 1.00 91.38 165 GLU A N 1
ATOM 1220 C CA . GLU A 1 165 ? 21.008 -5.112 -8.683 1.00 91.38 165 GLU A CA 1
ATOM 1221 C C . GLU A 1 165 ? 20.702 -3.667 -8.249 1.00 91.38 165 GLU A C 1
ATOM 1223 O O . GLU A 1 165 ? 21.224 -3.202 -7.235 1.00 91.38 165 GLU A O 1
ATOM 1228 N N . HIS A 1 166 ? 19.808 -2.976 -8.959 1.00 92.88 166 HIS A N 1
ATOM 1229 C CA . HIS A 1 166 ? 19.391 -1.604 -8.674 1.00 92.88 166 HIS A CA 1
ATOM 1230 C C . HIS A 1 166 ? 18.079 -1.529 -7.884 1.00 92.88 166 HIS A C 1
ATOM 1232 O O . HIS A 1 166 ? 17.607 -0.437 -7.558 1.00 92.88 166 HIS A O 1
ATOM 1238 N N . GLY A 1 167 ? 17.504 -2.680 -7.522 1.00 90.81 167 GLY A N 1
ATOM 1239 C CA . GLY A 1 167 ? 16.249 -2.777 -6.781 1.00 90.81 167 GLY A CA 1
ATOM 1240 C C . GLY A 1 167 ? 15.000 -2.612 -7.648 1.00 90.81 167 GLY A C 1
ATOM 1241 O O . GLY A 1 167 ? 13.893 -2.578 -7.101 1.00 90.81 167 GLY A O 1
ATOM 1242 N N . VAL A 1 168 ? 15.150 -2.546 -8.972 1.00 92.94 168 VAL A N 1
ATOM 1243 C CA . VAL A 1 168 ? 14.042 -2.437 -9.922 1.00 92.94 168 VAL A CA 1
ATOM 1244 C C . VAL A 1 168 ? 13.417 -3.821 -10.116 1.00 92.94 168 VAL A C 1
ATOM 1246 O O . VAL A 1 168 ? 14.128 -4.827 -10.196 1.00 92.94 168 VAL A O 1
ATOM 1249 N N . PRO A 1 169 ? 12.075 -3.928 -10.126 1.00 92.88 169 PRO A N 1
ATOM 1250 C CA . PRO A 1 169 ? 11.410 -5.210 -10.233 1.00 92.88 169 PRO A CA 1
ATOM 1251 C C . PRO A 1 169 ? 11.593 -5.807 -11.626 1.00 92.88 169 PRO A C 1
ATOM 1253 O O . PRO A 1 169 ? 11.375 -5.150 -12.646 1.00 92.88 169 PRO A O 1
ATOM 1256 N N . THR A 1 170 ? 11.926 -7.092 -11.656 1.00 92.19 170 THR A N 1
ATOM 1257 C CA . THR A 1 170 ? 11.952 -7.903 -12.870 1.00 92.19 170 THR A CA 1
ATOM 1258 C C . THR A 1 170 ? 10.746 -8.832 -12.875 1.00 92.19 170 THR A C 1
ATOM 1260 O O . THR A 1 170 ? 10.377 -9.406 -11.854 1.00 92.19 170 THR A O 1
ATOM 1263 N N . TYR A 1 171 ? 10.096 -8.972 -14.026 1.00 92.31 171 TYR A N 1
ATOM 1264 C CA . TYR A 1 171 ? 8.820 -9.677 -14.132 1.00 92.31 171 TYR A CA 1
ATOM 1265 C C . TYR A 1 171 ? 8.968 -10.944 -14.943 1.00 92.31 171 TYR A C 1
ATOM 1267 O O . TYR A 1 171 ? 9.426 -10.884 -16.082 1.00 92.31 171 TYR A O 1
ATOM 1275 N N . ALA A 1 172 ? 8.545 -12.075 -14.391 1.00 88.19 172 ALA A N 1
ATOM 1276 C CA . ALA A 1 172 ? 8.501 -13.340 -15.098 1.00 88.19 172 ALA A CA 1
ATOM 1277 C C . ALA A 1 172 ? 7.105 -13.947 -15.114 1.00 88.19 172 ALA A C 1
ATOM 1279 O O . ALA A 1 172 ? 6.353 -13.832 -14.152 1.00 88.19 172 ALA A O 1
ATOM 1280 N N . ALA A 1 173 ? 6.767 -14.588 -16.231 1.00 86.25 173 ALA A N 1
ATOM 1281 C CA . ALA A 1 173 ? 5.526 -15.327 -16.342 1.00 86.25 173 ALA A CA 1
ATOM 1282 C C . ALA A 1 173 ? 5.637 -16.624 -15.532 1.00 86.25 173 ALA A C 1
ATOM 1284 O O . ALA A 1 173 ? 6.564 -17.410 -15.734 1.00 86.25 173 ALA A O 1
ATOM 1285 N N . GLY A 1 174 ? 4.707 -16.810 -14.604 1.00 78.50 174 GLY A N 1
ATOM 1286 C CA . GLY A 1 174 ? 4.510 -18.036 -13.849 1.00 78.50 174 GLY A CA 1
ATOM 1287 C C . GLY A 1 174 ? 3.602 -19.011 -14.596 1.00 78.50 174 GLY A C 1
ATOM 1288 O O . GLY A 1 174 ? 3.512 -19.006 -15.828 1.00 78.50 174 GLY A O 1
ATOM 1289 N N . ARG A 1 175 ? 2.905 -19.871 -13.847 1.00 69.56 175 ARG A N 1
ATOM 1290 C CA . ARG A 1 175 ? 1.902 -20.767 -14.436 1.00 69.56 175 ARG A CA 1
ATOM 1291 C C . ARG A 1 175 ? 0.624 -19.993 -14.759 1.00 69.56 175 ARG A C 1
ATOM 1293 O O . ARG A 1 175 ? 0.255 -19.040 -14.076 1.00 69.56 175 ARG A O 1
ATOM 1300 N N . ARG A 1 176 ? -0.085 -20.440 -15.796 1.00 65.06 176 ARG A N 1
ATOM 1301 C CA . ARG A 1 176 ? -1.471 -20.027 -16.031 1.00 65.06 176 ARG A CA 1
ATOM 1302 C C . ARG A 1 176 ? -2.360 -20.633 -14.955 1.00 65.06 176 ARG A C 1
ATOM 1304 O O . ARG A 1 176 ? -2.316 -21.846 -14.740 1.00 65.06 176 ARG A O 1
ATOM 1311 N N . THR A 1 177 ? -3.192 -19.822 -14.320 1.00 61.09 177 THR A N 1
ATOM 1312 C CA . THR A 1 177 ? -4.243 -20.332 -13.442 1.00 61.09 177 THR A CA 1
ATOM 1313 C C . THR A 1 177 ? -5.394 -20.839 -14.321 1.00 61.09 177 THR A C 1
ATOM 1315 O O . THR A 1 177 ? -6.040 -20.073 -15.026 1.00 61.09 177 THR A O 1
ATOM 1318 N N . GLY A 1 178 ? -5.619 -22.159 -14.342 1.00 58.91 178 GLY A N 1
ATOM 1319 C CA . GLY A 1 178 ? -6.813 -22.760 -14.961 1.00 58.91 178 GLY A CA 1
ATOM 1320 C C . GLY A 1 178 ? -6.697 -23.303 -16.395 1.00 58.91 178 GLY A C 1
ATOM 1321 O O . GLY A 1 178 ? -7.726 -23.597 -16.992 1.00 58.91 178 GLY A O 1
ATOM 1322 N N . GLY A 1 179 ? -5.497 -23.491 -16.960 1.00 50.78 179 GLY A N 1
ATOM 1323 C CA . GLY A 1 179 ? -5.337 -24.090 -18.295 1.00 50.78 179 GLY A CA 1
ATOM 1324 C C . GLY A 1 179 ? -4.086 -24.959 -18.413 1.00 50.78 179 GLY A C 1
ATOM 1325 O O . GLY A 1 179 ? -2.991 -24.521 -18.064 1.00 50.78 179 GLY A O 1
ATOM 1326 N N . GLY A 1 180 ? -4.255 -26.193 -18.896 1.00 49.16 180 GLY A N 1
ATOM 1327 C CA . GLY A 1 180 ? -3.178 -27.163 -19.081 1.00 49.16 180 GLY A CA 1
ATOM 1328 C C . GLY A 1 180 ? -2.060 -26.643 -19.989 1.00 49.16 180 GLY A C 1
ATOM 1329 O O . GLY A 1 180 ? -2.277 -26.380 -21.164 1.00 49.16 180 GLY A O 1
ATOM 1330 N N . GLY A 1 181 ? -0.865 -26.513 -19.409 1.00 52.16 181 GLY A N 1
ATOM 1331 C CA . GLY A 1 181 ? 0.428 -26.696 -20.071 1.00 52.16 181 GLY A CA 1
ATOM 1332 C C . GLY A 1 181 ? 0.673 -25.964 -21.393 1.00 52.16 181 GLY A C 1
ATOM 1333 O O . GLY A 1 181 ? 0.875 -26.601 -22.419 1.00 52.16 181 GLY A O 1
ATOM 1334 N N . THR A 1 182 ? 0.790 -24.639 -21.373 1.00 50.72 182 THR A N 1
ATOM 1335 C CA . THR A 1 182 ? 1.659 -23.946 -22.342 1.00 50.72 182 THR A CA 1
ATOM 1336 C C . THR A 1 182 ? 2.432 -22.867 -21.593 1.00 50.72 182 THR A C 1
ATOM 1338 O O . THR A 1 182 ? 1.796 -22.064 -20.899 1.00 50.72 182 THR A O 1
ATOM 1341 N N . PRO A 1 183 ? 3.776 -22.846 -21.654 1.00 53.16 183 PRO A N 1
ATOM 1342 C CA . PRO A 1 18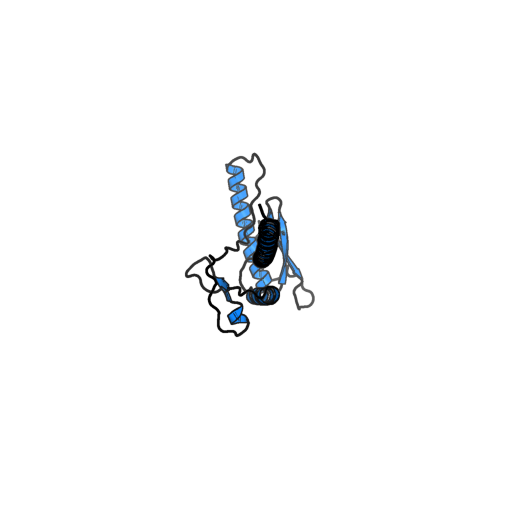3 ? 4.549 -21.783 -21.032 1.00 53.16 183 PRO A CA 1
ATOM 1343 C C . PRO A 1 183 ? 4.128 -20.437 -21.632 1.00 53.16 183 PRO A C 1
ATOM 1345 O O . PRO A 1 183 ? 4.055 -20.258 -22.844 1.00 53.16 183 PRO A O 1
ATOM 1348 N N . ALA A 1 184 ? 3.828 -19.472 -20.765 1.00 53.72 184 ALA A N 1
ATOM 1349 C CA . ALA A 1 184 ? 3.342 -18.150 -21.156 1.00 53.72 184 ALA A CA 1
ATOM 1350 C C . ALA A 1 184 ? 4.385 -17.288 -21.901 1.00 53.72 184 ALA A C 1
ATOM 1352 O O . ALA A 1 184 ? 4.090 -16.149 -22.261 1.00 53.72 184 ALA A O 1
ATOM 1353 N N . SER A 1 185 ? 5.584 -17.826 -22.163 1.00 53.75 185 SER A N 1
ATOM 1354 C CA . SER A 1 185 ? 6.602 -17.209 -23.018 1.00 53.75 185 SER A CA 1
ATOM 1355 C C . SER A 1 185 ? 6.148 -17.027 -24.469 1.00 53.75 185 SER A C 1
ATOM 1357 O O . SER A 1 185 ? 6.659 -16.126 -25.127 1.00 53.75 185 SER A O 1
ATOM 1359 N N . ASP A 1 186 ? 5.162 -17.809 -24.929 1.00 53.12 186 ASP A N 1
ATOM 1360 C CA . ASP A 1 186 ? 4.667 -17.784 -26.317 1.00 53.12 186 ASP A CA 1
ATOM 1361 C C . ASP A 1 186 ? 3.339 -17.012 -26.476 1.00 53.12 186 ASP A C 1
ATOM 1363 O O . ASP A 1 186 ? 2.682 -17.067 -27.515 1.00 53.12 186 ASP A O 1
ATOM 1367 N N . GLY A 1 187 ? 2.913 -16.288 -25.434 1.00 63.28 187 GLY A N 1
ATOM 1368 C CA . GLY A 1 187 ? 1.698 -15.471 -25.453 1.00 63.28 187 GLY A CA 1
ATOM 1369 C C . GLY A 1 187 ? 1.849 -14.126 -26.190 1.00 63.28 187 GLY A C 1
ATOM 1370 O O . GLY A 1 187 ? 2.955 -13.709 -26.532 1.00 63.28 187 GLY A O 1
ATOM 1371 N N . PRO A 1 188 ? 0.746 -13.374 -26.384 1.00 73.50 188 PRO A N 1
ATOM 1372 C CA . PRO A 1 188 ? 0.769 -12.048 -27.023 1.00 73.50 188 PRO A CA 1
ATOM 1373 C C . PRO A 1 188 ? 1.570 -10.999 -26.229 1.00 73.50 188 PRO A C 1
ATOM 1375 O O . PRO A 1 188 ? 1.916 -9.942 -26.753 1.00 73.50 188 PRO A O 1
ATOM 1378 N N . CYS A 1 189 ? 1.884 -11.284 -24.965 1.00 83.81 189 CYS A N 1
ATOM 1379 C CA . CYS A 1 189 ? 2.698 -10.434 -24.114 1.00 83.81 189 CYS A CA 1
ATOM 1380 C C . CYS A 1 189 ? 4.182 -10.662 -24.422 1.00 83.81 189 CYS A C 1
ATOM 1382 O O . CYS A 1 189 ? 4.736 -11.704 -24.078 1.00 83.81 189 CYS A O 1
ATOM 1384 N N . ARG A 1 190 ? 4.851 -9.675 -25.026 1.00 80.44 190 ARG A N 1
ATOM 1385 C CA . ARG A 1 190 ? 6.306 -9.713 -25.238 1.00 80.44 190 ARG A CA 1
ATOM 1386 C C . ARG A 1 190 ? 7.027 -8.842 -24.221 1.00 80.44 190 ARG A C 1
ATOM 1388 O O . ARG A 1 190 ? 6.622 -7.709 -23.973 1.00 80.44 190 ARG A O 1
ATOM 1395 N N . ARG A 1 191 ? 8.133 -9.356 -23.678 1.00 77.69 191 ARG A N 1
ATOM 1396 C CA . ARG A 1 191 ? 9.091 -8.518 -22.949 1.00 77.69 191 ARG A CA 1
ATOM 1397 C C . ARG A 1 191 ? 9.800 -7.595 -23.931 1.00 77.69 191 ARG A C 1
ATOM 1399 O O . ARG A 1 191 ? 10.170 -8.026 -25.025 1.00 77.69 191 ARG A O 1
ATOM 1406 N N . ALA A 1 192 ? 10.017 -6.347 -23.531 1.00 73.81 192 ALA A N 1
ATOM 1407 C CA . ALA A 1 192 ? 10.905 -5.464 -24.270 1.00 73.81 192 ALA A CA 1
ATOM 1408 C C . ALA A 1 192 ? 12.334 -6.027 -24.226 1.00 73.81 192 ALA A C 1
ATOM 1410 O O . ALA A 1 192 ? 12.781 -6.505 -23.181 1.00 73.81 192 ALA A O 1
ATOM 1411 N N . LYS A 1 193 ? 13.041 -5.981 -25.359 1.00 63.53 193 LYS A N 1
ATOM 1412 C CA . LYS A 1 193 ? 14.486 -6.223 -25.376 1.00 63.53 193 LYS A CA 1
ATOM 1413 C C . LYS A 1 193 ? 15.157 -4.986 -24.780 1.00 63.53 193 LYS A C 1
ATOM 1415 O O . LYS A 1 193 ? 15.039 -3.904 -25.351 1.00 63.53 193 LYS A O 1
ATOM 1420 N N . THR A 1 194 ? 15.756 -5.158 -23.610 1.00 57.75 194 THR A N 1
ATOM 1421 C CA . THR A 1 194 ? 16.579 -4.163 -22.909 1.00 57.75 194 THR A CA 1
ATOM 1422 C C . THR A 1 194 ? 17.988 -4.117 -23.452 1.00 57.75 194 THR A C 1
ATOM 1424 O O . THR A 1 194 ? 18.497 -5.214 -23.773 1.00 57.75 194 THR A O 1
#

pLDDT: mean 86.43, std 11.85, range [49.16, 97.06]

Nearest PDB structures (foldseek):
  1hbx-assembly1_A  TM=4.389E-01  e=4.120E+00  Homo sapiens
  1n6j-assembly1_A  TM=2.949E-01  e=3.871E+00  Homo sapiens
  7f8x-assembly1_A  TM=3.441E-01  e=6.372E+00  Homo sapiens

Sequence (194 aa):
MSFRLRALALVMLLVVAATAATAWLTLRQASRQANETAAADRADINRVTGELRQYGLRHGTWDGVAPAVRELATATGQRIRITTTTGSGAVVADSDVLMGREPRRTGPGAPLLVDPRPELRLPAGLAPVAAFKTTALEIARYRSGTAYAACLTRAGTEVTVGRDEHGVPTYAAGRRTGGGGTPASDGPCRRAKT

Mean predicted aligned error: 9.65 Å

Organism: NCBI:txid1331668

Foldseek 3Di:
DDPVVVVVVVVVVVVVVVVVVVVVVVVVVVVVVVVVVVVLVVVLVCVLLVVVLVVCLQQLDCPPCAVVQLVSCVVSVDWDWQFDPPPPRHTPYTNCVSVVHDDDDDDPDDDDDRDNFWDFADDPPDDPVRVVVVVVVLVVQLNLQSVLSNVCVVVQWGWDWDADPGRRTHIDTDHRDPDPDDGCCPPPRDRDDD